Protein AF-A0A914G3C1-F1 (afdb_monomer_lite)

Foldseek 3Di:
DDDDDDDDDPDPVCCVVVDPVNLLPDQAEEDPDDDPVSLVSVLVVCQVSQHKYWDKDDDPPDIDIDIDHGPPDDTPVVDDDDDDDDDQPLCLPAFPQDVVSVVVNVVVVCCVQQPPLLVLLVVCLVPVPVSVVVCVPPDLLSLLVSLVSNCCCLPVQPDPALLSLLLVLLVVLCVPQAQVLVLSCVVQPQQDADPVRHGPCDDRGHRHDRDDQDLPPVVSLVSSQVRSCSSCVSLVHDHDNDSVVSSVSSVVDDDDDHDHDPPDDRDPDSVSVVVVSPDHDCRNVSSVVSVVVVVPDPSVVSNDRD

Radius of gyration: 26.01 Å; chains: 1; bounding box: 59×60×71 Å

Sequence (306 aa):
MNILALSERVAEDTEAIFNDDYFNDVDCVTNALDNIDARRYMDRRCVYYHLPLLESGTMGTKGNTQVVYPHVTESYSSSNDPPEKDIPICTLKNFPYEIQHTIQWAREMFQGLFTNPAETTNQFVADERQFLERIESMNPTQRYQVLNTVKRALVDERPKKPEDCITWALDLFQQYYHNQISQLLHNFPAEQLTSQGVKFWSGTKRCPHALDFDVNNPTHFEFVYAASILRAQQYRLEPIMDRSRIAEIAKSFAPEPFQPRSGVRIAVTEEEASAQDNMEDDTETQVEQLKLSLARLNIRTTLDPI

pLDDT: mean 91.1, std 9.88, range [46.88, 98.62]

Secondary structure (DSSP, 8-state):
----------SGGGTTTS-HHHHHT-S-EE---SSHHHHHHHHHHHHHTT--EEEEEEETTEEEEEEE-TTTS--GGGS-PPPP-PPPHHHHHT---SHHHHHHHHHHHHIIIIIHHHHHHHHHHH-HHHHHHHHTTS-HHHHHHHHHHHHIIIIIT--SSHHHHHHHHHHHHIIIIIIHHHHHHHHS-TTPBPTTSSBSS-TT-PPP-PPPP-TTSHHHHHHHHHHHHHHHHHTTPPP---HHHHHHHHHH--PPPP-PPTT----SSHHHHHHHTT--TTHHHHHHHHHHHHHTS-TTTTSS--

Structure (mmCIF, N/CA/C/O backbone):
data_AF-A0A914G3C1-F1
#
_entry.id   AF-A0A914G3C1-F1
#
loop_
_atom_site.group_PDB
_atom_site.id
_atom_site.type_symbol
_atom_site.label_atom_id
_atom_site.label_alt_id
_atom_site.label_comp_id
_atom_site.label_asym_id
_atom_site.label_entity_id
_atom_site.label_seq_id
_atom_site.pdbx_PDB_ins_code
_atom_site.Cartn_x
_atom_site.Cartn_y
_atom_site.Cartn_z
_atom_site.occupancy
_atom_site.B_iso_or_equiv
_atom_site.auth_seq_id
_atom_site.auth_comp_id
_atom_site.auth_asym_id
_atom_site.auth_atom_id
_atom_site.pdbx_PDB_model_num
ATOM 1 N N . MET A 1 1 ? 7.895 -9.030 -44.192 1.00 74.94 1 MET A N 1
ATOM 2 C CA . MET A 1 1 ? 8.427 -8.519 -42.915 1.00 74.94 1 MET A CA 1
ATOM 3 C C . MET A 1 1 ? 8.781 -9.735 -42.086 1.00 74.94 1 MET A C 1
ATOM 5 O O . MET A 1 1 ? 7.932 -10.610 -41.971 1.00 74.94 1 MET A O 1
ATOM 9 N N . ASN A 1 2 ? 10.017 -9.823 -41.605 1.00 91.06 2 ASN A N 1
ATOM 10 C CA . ASN A 1 2 ? 10.470 -10.928 -40.765 1.00 91.06 2 ASN A CA 1
ATOM 11 C C . ASN A 1 2 ? 10.453 -10.412 -39.326 1.00 91.06 2 ASN A C 1
ATOM 13 O O . ASN A 1 2 ? 11.259 -9.551 -38.994 1.00 91.06 2 ASN A O 1
ATOM 17 N N . ILE A 1 3 ? 9.482 -10.853 -38.525 1.00 95.81 3 ILE A N 1
ATOM 18 C CA . ILE A 1 3 ? 9.301 -10.397 -37.142 1.00 95.81 3 ILE A CA 1
ATOM 19 C C . ILE A 1 3 ? 9.466 -11.598 -36.223 1.00 95.81 3 ILE A C 1
ATOM 21 O O . ILE A 1 3 ? 8.748 -12.586 -36.381 1.00 95.81 3 ILE A O 1
ATOM 25 N N . LEU A 1 4 ? 10.369 -11.485 -35.253 1.00 95.00 4 LEU A N 1
ATOM 26 C CA . LEU A 1 4 ? 10.424 -12.371 -34.098 1.00 95.00 4 LEU A CA 1
ATOM 27 C C . LEU A 1 4 ? 9.739 -11.665 -32.925 1.00 95.00 4 LEU A C 1
ATOM 29 O O . LEU A 1 4 ? 10.140 -10.567 -32.548 1.00 95.00 4 LEU A O 1
ATOM 33 N N . ALA A 1 5 ? 8.688 -12.276 -32.383 1.00 96.69 5 ALA A N 1
ATOM 34 C CA . ALA A 1 5 ? 7.986 -11.768 -31.211 1.00 96.69 5 ALA A CA 1
ATOM 35 C C . ALA A 1 5 ? 8.433 -12.545 -29.970 1.00 96.69 5 ALA A C 1
ATOM 37 O O . ALA A 1 5 ? 8.397 -13.775 -29.967 1.00 96.69 5 ALA A O 1
ATOM 38 N N . LEU A 1 6 ? 8.833 -11.809 -28.938 1.00 95.94 6 LEU A N 1
ATOM 39 C CA . LEU A 1 6 ? 9.330 -12.313 -27.661 1.00 95.94 6 LEU A CA 1
ATOM 40 C C . LEU A 1 6 ? 8.429 -11.802 -26.527 1.00 95.94 6 LEU A C 1
ATOM 42 O O . LEU A 1 6 ? 7.748 -10.786 -26.679 1.00 95.94 6 LEU A O 1
ATOM 46 N N . SER A 1 7 ? 8.392 -12.528 -25.412 1.00 96.38 7 SER A N 1
ATOM 47 C CA . SER A 1 7 ? 7.557 -12.221 -24.232 1.00 96.38 7 SER A CA 1
ATOM 48 C C . SER A 1 7 ? 8.369 -12.010 -22.953 1.00 96.38 7 SER A C 1
ATOM 50 O O . SER A 1 7 ? 7.825 -11.740 -21.883 1.00 96.38 7 SER A O 1
ATOM 52 N N . GLU A 1 8 ? 9.681 -12.137 -23.073 1.00 96.44 8 GLU A N 1
ATOM 53 C CA . GLU A 1 8 ? 10.658 -12.013 -22.017 1.00 96.44 8 GLU A CA 1
ATOM 54 C C . GLU A 1 8 ? 10.797 -10.542 -21.626 1.00 96.44 8 GLU A C 1
ATOM 56 O O . GLU A 1 8 ? 11.012 -9.665 -22.467 1.00 96.44 8 GLU A O 1
ATOM 61 N N . ARG A 1 9 ? 10.701 -10.262 -20.324 1.00 95.62 9 ARG A N 1
ATOM 62 C CA . ARG A 1 9 ? 11.035 -8.940 -19.796 1.00 95.62 9 ARG A CA 1
ATOM 63 C C . ARG A 1 9 ? 12.505 -8.668 -20.084 1.00 95.62 9 ARG A C 1
ATOM 65 O O . ARG A 1 9 ? 13.344 -9.490 -19.746 1.00 95.62 9 ARG A O 1
ATOM 72 N N . VAL A 1 10 ? 12.827 -7.507 -20.637 1.00 95.44 10 VAL A N 1
ATOM 73 C CA . VAL A 1 10 ? 14.220 -7.100 -20.850 1.00 95.44 10 VAL A CA 1
ATOM 74 C C . VAL A 1 10 ? 14.772 -6.507 -19.548 1.00 95.44 10 VAL A C 1
ATOM 76 O O . VAL A 1 10 ? 14.349 -5.423 -19.136 1.00 95.44 10 VAL A O 1
ATOM 79 N N . ALA A 1 11 ? 15.637 -7.256 -18.862 1.00 95.00 11 ALA A N 1
ATOM 80 C CA . ALA A 1 11 ? 16.217 -6.911 -17.563 1.00 95.00 11 ALA A CA 1
ATOM 81 C C . ALA A 1 11 ? 17.458 -7.781 -17.266 1.00 95.00 11 ALA A C 1
ATOM 83 O O . ALA A 1 11 ? 17.800 -8.677 -18.033 1.00 95.00 11 ALA A O 1
ATOM 84 N N . GLU A 1 12 ? 18.133 -7.519 -16.142 1.00 94.88 12 GLU A N 1
ATOM 85 C CA . GLU A 1 12 ? 19.355 -8.236 -15.731 1.00 94.88 12 GLU A CA 1
ATOM 86 C C . GLU A 1 12 ? 19.153 -9.760 -15.606 1.00 94.88 12 GLU A C 1
ATOM 88 O O . GLU A 1 12 ? 20.057 -10.539 -15.898 1.00 94.88 12 GLU A O 1
ATOM 93 N N . ASP A 1 13 ? 17.956 -10.207 -15.220 1.00 94.88 13 ASP A N 1
ATOM 94 C CA . ASP A 1 13 ? 17.608 -11.623 -15.054 1.00 94.88 13 ASP A CA 1
ATOM 95 C C . ASP A 1 13 ? 17.367 -12.370 -16.379 1.00 94.88 13 ASP A C 1
ATOM 97 O O . ASP A 1 13 ? 17.322 -13.602 -16.389 1.00 94.88 13 ASP A O 1
ATOM 101 N N . THR A 1 14 ? 17.266 -11.659 -17.507 1.00 96.25 14 THR A N 1
ATOM 102 C CA . THR A 1 14 ? 17.054 -12.241 -18.844 1.00 96.25 14 THR A CA 1
ATOM 103 C C . THR A 1 14 ? 18.237 -12.054 -19.793 1.00 96.25 14 THR A C 1
ATOM 105 O O . THR A 1 14 ? 18.136 -12.362 -20.982 1.00 96.25 14 THR A O 1
ATOM 108 N N . GLU A 1 15 ? 19.403 -11.648 -19.286 1.00 96.50 15 GLU A N 1
ATOM 109 C CA . GLU A 1 15 ? 20.618 -11.477 -20.100 1.00 96.50 15 GLU A CA 1
ATOM 110 C C . GLU A 1 15 ? 21.137 -12.779 -20.717 1.00 96.50 15 GLU A C 1
ATOM 112 O O . GLU A 1 15 ? 21.825 -12.746 -21.732 1.00 96.50 15 GLU A O 1
ATOM 117 N N . ALA A 1 16 ? 20.763 -13.940 -20.171 1.00 96.31 16 ALA A N 1
ATOM 118 C CA . ALA A 1 16 ? 21.045 -15.225 -20.811 1.00 96.31 16 ALA A CA 1
ATOM 119 C C . ALA A 1 16 ? 20.343 -15.372 -22.177 1.00 96.31 16 ALA A C 1
ATOM 121 O O . ALA A 1 16 ? 20.830 -16.099 -23.043 1.00 96.31 16 ALA A O 1
ATOM 122 N N . ILE A 1 17 ? 19.209 -14.685 -22.358 1.00 95.94 17 ILE A N 1
ATOM 123 C CA . ILE A 1 17 ? 18.413 -14.657 -23.590 1.00 95.94 17 ILE A CA 1
ATOM 124 C C . ILE A 1 17 ? 18.884 -13.496 -24.471 1.00 95.94 17 ILE A C 1
ATOM 126 O O . ILE A 1 17 ? 19.205 -13.699 -25.639 1.00 95.94 17 ILE A O 1
ATOM 130 N N . PHE A 1 18 ? 18.986 -12.294 -23.897 1.00 96.75 18 PHE A N 1
ATOM 131 C CA . PHE A 1 18 ? 19.471 -11.081 -24.569 1.00 96.75 18 PHE A CA 1
ATOM 132 C C . PHE A 1 18 ? 20.979 -10.892 -24.357 1.00 96.75 18 PHE A C 1
ATOM 134 O O . PHE A 1 18 ? 21.441 -9.900 -23.783 1.00 96.75 18 PHE A O 1
ATOM 141 N N . ASN A 1 19 ? 21.732 -11.899 -24.786 1.00 96.44 19 ASN A N 1
ATOM 142 C CA . ASN A 1 19 ? 23.172 -12.002 -24.581 1.00 96.44 19 ASN A CA 1
ATOM 143 C C . ASN A 1 19 ? 23.979 -11.218 -25.636 1.00 96.44 19 ASN A C 1
ATOM 145 O O . ASN A 1 19 ? 23.424 -10.479 -26.452 1.00 96.44 19 ASN A O 1
ATOM 149 N N . ASP A 1 20 ? 25.303 -11.386 -25.610 1.00 96.62 20 ASP A N 1
ATOM 150 C CA . ASP A 1 20 ? 26.223 -10.730 -26.544 1.00 96.62 20 ASP A CA 1
ATOM 151 C C . ASP A 1 20 ? 25.894 -11.046 -28.007 1.00 96.62 20 ASP A C 1
ATOM 153 O O . ASP A 1 20 ? 25.869 -10.140 -28.834 1.00 96.62 20 ASP A O 1
ATOM 157 N N . ASP A 1 21 ? 25.601 -12.309 -28.329 1.00 96.81 21 ASP A N 1
ATOM 158 C CA . ASP A 1 21 ? 25.290 -12.726 -29.700 1.00 96.81 21 ASP A CA 1
ATOM 159 C C . ASP A 1 21 ? 24.024 -12.036 -30.215 1.00 96.81 21 ASP A C 1
ATOM 161 O O . ASP A 1 21 ? 23.991 -11.588 -31.359 1.00 96.81 21 ASP A O 1
ATOM 165 N N . TYR A 1 22 ? 23.006 -11.895 -29.358 1.00 96.06 22 TYR A N 1
ATOM 166 C CA . TYR A 1 22 ? 21.779 -11.181 -29.704 1.00 96.06 22 TYR A CA 1
ATOM 167 C C . TYR A 1 22 ? 22.058 -9.712 -30.035 1.00 96.06 22 TYR A C 1
ATOM 169 O O . TYR A 1 22 ? 21.650 -9.234 -31.089 1.00 96.06 22 TYR A O 1
ATOM 177 N N . PHE A 1 23 ? 22.755 -8.985 -29.155 1.00 96.69 23 PHE A N 1
ATOM 178 C CA . PHE A 1 23 ? 23.002 -7.552 -29.357 1.00 96.69 23 PHE A CA 1
ATOM 179 C C . PHE A 1 23 ? 24.012 -7.262 -30.475 1.00 96.69 23 PHE A C 1
ATOM 181 O O . PHE A 1 23 ? 23.902 -6.221 -31.117 1.00 96.69 23 PHE A O 1
ATOM 188 N N . ASN A 1 24 ? 24.952 -8.170 -30.751 1.00 95.06 24 ASN A N 1
ATOM 189 C CA . ASN A 1 24 ? 25.900 -8.025 -31.859 1.00 95.06 24 ASN A CA 1
ATOM 190 C C . ASN A 1 24 ? 25.238 -8.132 -33.246 1.00 95.06 24 ASN A C 1
ATOM 192 O O . ASN A 1 24 ? 25.798 -7.622 -34.214 1.00 95.06 24 ASN A O 1
ATOM 196 N N . ASP A 1 25 ? 24.074 -8.781 -33.349 1.00 95.75 25 ASP A N 1
ATOM 197 C CA . ASP A 1 25 ? 23.312 -8.925 -34.602 1.00 95.75 25 ASP A CA 1
ATOM 198 C C . ASP A 1 25 ? 22.261 -7.807 -34.792 1.00 95.75 25 ASP A C 1
ATOM 200 O O . ASP A 1 25 ? 21.521 -7.788 -35.775 1.00 95.75 25 ASP A O 1
ATOM 204 N N . VAL A 1 26 ? 22.171 -6.861 -33.847 1.00 96.56 26 VAL A N 1
ATOM 205 C CA . VAL A 1 26 ? 21.214 -5.745 -33.873 1.00 96.56 26 VAL A CA 1
ATOM 206 C C . VAL A 1 26 ? 21.861 -4.494 -34.465 1.00 96.56 26 VAL A C 1
ATOM 208 O O . VAL A 1 26 ? 22.894 -4.037 -33.996 1.00 96.56 26 VAL A O 1
ATOM 211 N N . ASP A 1 27 ? 21.201 -3.867 -35.442 1.00 97.75 27 ASP A N 1
ATOM 212 C CA . ASP A 1 27 ? 21.671 -2.600 -36.027 1.00 97.75 27 ASP A CA 1
ATOM 213 C C . ASP A 1 27 ? 21.308 -1.367 -35.177 1.00 97.75 27 ASP A C 1
ATOM 215 O O . ASP A 1 27 ? 22.020 -0.361 -35.167 1.00 97.75 27 ASP A O 1
ATOM 219 N N . CYS A 1 28 ? 20.145 -1.395 -34.520 1.00 97.31 28 CYS A N 1
ATOM 220 C CA . CYS A 1 28 ? 19.595 -0.279 -33.752 1.00 97.31 28 CYS A CA 1
ATOM 221 C C . CYS A 1 28 ? 18.520 -0.765 -32.772 1.00 97.31 28 CYS A C 1
ATOM 223 O O . CYS A 1 28 ? 17.770 -1.700 -33.057 1.00 97.31 28 CYS A O 1
ATOM 225 N N . VAL A 1 29 ? 18.407 -0.079 -31.636 1.00 98.38 29 VAL A N 1
ATOM 226 C CA . VAL A 1 29 ? 17.373 -0.300 -30.625 1.00 98.38 29 VAL A CA 1
ATOM 227 C C . VAL A 1 29 ? 16.367 0.849 -30.650 1.00 98.38 29 VAL A C 1
ATOM 229 O O . VAL A 1 29 ? 16.726 2.017 -30.768 1.00 98.38 29 VAL A O 1
ATOM 232 N N . THR A 1 30 ? 15.080 0.533 -30.522 1.00 98.44 30 THR A N 1
ATOM 233 C CA . THR A 1 30 ? 14.015 1.532 -30.354 1.00 98.44 30 THR A CA 1
ATOM 234 C C . THR A 1 30 ? 13.224 1.214 -29.098 1.00 98.44 30 THR A C 1
ATOM 236 O O . THR A 1 30 ? 12.620 0.147 -29.000 1.00 98.44 30 THR A O 1
ATOM 239 N N . ASN A 1 31 ? 13.215 2.140 -28.144 1.00 98.12 31 ASN A N 1
ATOM 240 C CA . ASN A 1 31 ? 12.445 1.991 -26.920 1.00 98.12 31 ASN A CA 1
ATOM 241 C C . ASN A 1 31 ? 10.973 2.350 -27.150 1.00 98.12 31 ASN A C 1
ATOM 243 O O . ASN A 1 31 ? 10.628 3.357 -27.769 1.00 98.12 31 ASN A O 1
ATOM 247 N N . ALA A 1 32 ? 10.110 1.524 -26.565 1.00 97.25 32 ALA A N 1
ATOM 248 C CA . ALA A 1 32 ? 8.673 1.738 -26.432 1.00 97.25 32 ALA A CA 1
ATOM 249 C C . ALA A 1 32 ? 8.253 1.382 -24.994 1.00 97.25 32 ALA A C 1
ATOM 251 O O . ALA A 1 32 ? 7.404 0.524 -24.763 1.00 97.25 32 ALA A O 1
ATOM 252 N N . LEU A 1 33 ? 8.951 1.981 -24.026 1.00 96.38 33 LEU A N 1
ATOM 253 C CA . LEU A 1 33 ? 8.900 1.628 -22.606 1.00 96.38 33 LEU A CA 1
ATOM 254 C C . LEU A 1 33 ? 8.031 2.612 -21.812 1.00 96.38 33 LEU A C 1
ATOM 256 O O . LEU A 1 33 ? 7.826 3.754 -22.222 1.00 96.38 33 LEU A O 1
ATOM 260 N N . ASP A 1 34 ? 7.549 2.198 -20.644 1.00 94.25 34 ASP A N 1
ATOM 261 C CA . ASP A 1 34 ? 6.664 2.995 -19.784 1.00 94.25 34 ASP A CA 1
ATOM 262 C C . ASP A 1 34 ? 7.303 3.424 -18.451 1.00 94.25 34 ASP A C 1
ATOM 264 O O . ASP A 1 34 ? 6.782 4.318 -17.792 1.00 94.25 34 ASP A O 1
ATOM 268 N N . ASN A 1 35 ? 8.472 2.887 -18.090 1.00 91.31 35 ASN A N 1
ATOM 269 C CA . ASN A 1 35 ? 9.160 3.171 -16.828 1.00 91.31 35 ASN A CA 1
ATOM 270 C C . ASN A 1 35 ? 10.630 3.581 -17.037 1.00 91.31 35 ASN A C 1
ATOM 272 O O . ASN A 1 35 ? 11.266 3.211 -18.024 1.00 91.31 35 ASN A O 1
ATOM 276 N N . ILE A 1 36 ? 11.161 4.395 -16.120 1.00 91.25 36 ILE A N 1
ATOM 277 C CA . ILE A 1 36 ? 12.517 4.966 -16.213 1.00 91.25 36 ILE A CA 1
ATOM 278 C C . ILE A 1 36 ? 13.595 3.888 -16.025 1.00 91.25 36 ILE A C 1
ATOM 280 O O . ILE A 1 36 ? 14.632 3.941 -16.685 1.00 91.25 36 ILE A O 1
ATOM 284 N N . ASP A 1 37 ? 13.356 2.886 -15.178 1.00 92.12 37 ASP A N 1
ATOM 285 C CA . ASP A 1 37 ? 14.353 1.852 -14.879 1.00 92.12 37 ASP A CA 1
ATOM 286 C C . ASP A 1 37 ? 14.673 0.987 -16.100 1.00 92.12 37 ASP A C 1
ATOM 288 O O . ASP A 1 37 ? 15.846 0.770 -16.413 1.00 92.12 37 ASP A O 1
ATOM 292 N N . ALA A 1 38 ? 13.651 0.565 -16.849 1.00 95.88 38 ALA A N 1
ATOM 293 C CA . ALA A 1 38 ? 13.832 -0.166 -18.099 1.00 95.88 38 ALA A CA 1
ATOM 294 C C . ALA A 1 38 ? 14.525 0.696 -19.168 1.00 95.88 38 ALA A C 1
ATOM 296 O O . ALA A 1 38 ? 15.413 0.202 -19.863 1.00 95.88 38 ALA A O 1
ATOM 297 N N . ARG A 1 39 ? 14.186 1.993 -19.267 1.00 96.38 39 ARG A N 1
ATOM 298 C CA . ARG A 1 39 ? 14.875 2.931 -20.176 1.00 96.38 39 ARG A CA 1
ATOM 299 C C . ARG A 1 39 ? 16.363 3.023 -19.855 1.00 96.38 39 ARG A C 1
ATOM 301 O O . ARG A 1 39 ? 17.192 2.877 -20.746 1.00 96.38 39 ARG A O 1
ATOM 308 N N . ARG A 1 40 ? 16.705 3.197 -18.573 1.00 95.12 40 ARG A N 1
ATOM 309 C CA . ARG A 1 40 ? 18.096 3.242 -18.093 1.00 95.12 40 ARG A CA 1
ATOM 310 C C . ARG A 1 40 ? 18.825 1.920 -18.305 1.00 95.12 40 ARG A C 1
ATOM 312 O O . ARG A 1 40 ? 20.010 1.936 -18.622 1.00 95.12 40 ARG A O 1
ATOM 319 N N . TYR A 1 41 ? 18.151 0.787 -18.116 1.00 97.12 41 TYR A N 1
ATOM 320 C CA . TYR A 1 41 ? 18.723 -0.524 -18.413 1.00 97.12 41 TYR A CA 1
ATOM 321 C C . TYR A 1 41 ? 19.088 -0.631 -19.900 1.00 97.12 41 TYR A C 1
ATOM 323 O O . TYR A 1 41 ? 20.243 -0.907 -20.224 1.00 97.12 41 TYR A O 1
ATOM 331 N N . MET A 1 42 ? 18.152 -0.307 -20.799 1.00 97.75 42 MET A N 1
ATOM 332 C CA . MET A 1 42 ? 18.401 -0.335 -22.244 1.00 97.75 42 MET A CA 1
ATOM 333 C C . MET A 1 42 ? 19.473 0.658 -22.686 1.00 97.75 42 MET A C 1
ATOM 335 O O . MET A 1 42 ? 20.313 0.299 -23.506 1.00 97.75 42 MET A O 1
ATOM 339 N N . ASP A 1 43 ? 19.502 1.863 -22.116 1.00 97.56 43 ASP A N 1
ATOM 340 C CA . ASP A 1 43 ? 20.561 2.847 -22.363 1.00 97.56 43 ASP A CA 1
ATOM 341 C C . ASP A 1 43 ? 21.944 2.272 -22.030 1.00 97.56 43 ASP A C 1
ATOM 343 O O . ASP A 1 43 ? 22.842 2.305 -22.870 1.00 97.56 43 ASP A O 1
ATOM 347 N N . ARG A 1 44 ? 22.106 1.646 -20.852 1.00 97.25 44 ARG A N 1
ATOM 348 C CA . ARG A 1 44 ? 23.376 1.005 -20.463 1.00 97.25 44 ARG A CA 1
ATOM 349 C C . ARG A 1 44 ? 23.788 -0.099 -21.435 1.00 97.25 44 ARG A C 1
ATOM 351 O O . ARG A 1 44 ? 24.955 -0.146 -21.819 1.00 97.25 44 ARG A O 1
ATOM 358 N N . ARG A 1 45 ? 22.850 -0.961 -21.851 1.00 97.75 45 ARG A N 1
ATOM 359 C CA . ARG A 1 45 ? 23.124 -2.026 -22.833 1.00 97.75 45 ARG A CA 1
ATOM 360 C C . ARG A 1 45 ? 23.538 -1.431 -24.184 1.00 97.75 45 ARG A C 1
ATOM 362 O O . ARG A 1 45 ? 24.555 -1.840 -24.734 1.00 97.75 45 ARG A O 1
ATOM 369 N N . CYS A 1 46 ? 22.828 -0.419 -24.685 1.00 97.88 46 CYS A N 1
ATOM 370 C CA . CYS A 1 46 ? 23.146 0.223 -25.967 1.00 97.88 46 CYS A CA 1
ATOM 371 C C . CYS A 1 46 ? 24.502 0.938 -25.941 1.00 97.88 46 CYS A C 1
ATOM 373 O O . CYS A 1 46 ? 25.261 0.845 -26.902 1.00 97.88 46 CYS A O 1
ATOM 375 N N . VAL A 1 47 ? 24.847 1.601 -24.833 1.00 97.25 47 VAL A N 1
ATOM 376 C CA . VAL A 1 47 ? 26.175 2.204 -24.650 1.00 97.25 47 VAL A CA 1
ATOM 377 C C . VAL A 1 47 ? 27.268 1.131 -24.657 1.00 97.25 47 VAL A C 1
ATOM 379 O O . VAL A 1 47 ? 28.289 1.325 -25.317 1.00 97.25 47 VAL A O 1
ATOM 382 N N . TYR A 1 48 ? 27.049 0.008 -23.962 1.00 97.12 48 TYR A N 1
ATOM 383 C CA . TYR A 1 48 ? 28.003 -1.102 -23.878 1.00 97.12 48 TYR A CA 1
ATOM 384 C C . TYR A 1 48 ? 28.271 -1.762 -25.239 1.00 97.12 48 TYR A C 1
ATOM 386 O O . TYR A 1 48 ? 29.429 -1.934 -25.604 1.00 97.12 48 TYR A O 1
ATOM 394 N N . TYR A 1 49 ? 27.223 -2.068 -26.012 1.00 97.69 49 TYR A N 1
ATOM 395 C CA . TYR A 1 49 ? 27.346 -2.681 -27.346 1.00 97.69 49 TYR A CA 1
ATOM 396 C C . TYR A 1 49 ? 27.547 -1.668 -28.481 1.00 97.69 49 TYR A C 1
ATOM 398 O O . TYR A 1 49 ? 27.583 -2.049 -29.646 1.00 97.69 49 TYR A O 1
ATOM 406 N N . HIS A 1 50 ? 27.678 -0.376 -28.164 1.00 97.38 50 HIS A N 1
ATOM 407 C CA . HIS A 1 50 ? 27.824 0.699 -29.148 1.00 97.38 50 HIS A CA 1
ATOM 408 C C . HIS A 1 50 ? 26.698 0.727 -30.198 1.00 97.38 50 HIS A C 1
ATOM 410 O O . HIS A 1 50 ? 26.946 0.928 -31.387 1.00 97.38 50 HIS A O 1
ATOM 416 N N . LEU A 1 51 ? 25.451 0.567 -29.749 1.00 98.31 51 LEU A N 1
ATOM 417 C CA . LEU A 1 51 ? 24.262 0.563 -30.599 1.00 98.31 51 LEU A CA 1
ATOM 418 C C . LEU A 1 51 ? 23.542 1.920 -30.586 1.00 98.31 51 LEU A C 1
ATOM 420 O O . LEU A 1 51 ? 23.371 2.512 -29.515 1.00 98.31 51 LEU A O 1
ATOM 424 N N . PRO A 1 52 ? 23.062 2.416 -31.743 1.00 98.50 52 PRO A N 1
ATOM 425 C CA . PRO A 1 52 ? 22.119 3.526 -31.792 1.00 98.50 52 PRO A CA 1
ATOM 426 C C . PRO A 1 52 ? 20.817 3.187 -31.061 1.00 98.50 52 PRO A C 1
ATOM 428 O O . PRO A 1 52 ? 20.225 2.132 -31.297 1.00 98.50 52 PRO A O 1
ATOM 431 N N . LEU A 1 53 ? 20.343 4.113 -30.228 1.00 98.50 53 LEU A N 1
ATOM 432 C CA . LEU A 1 53 ? 19.098 4.001 -29.476 1.00 98.50 53 LEU A CA 1
ATOM 433 C C . LEU A 1 53 ? 18.153 5.165 -29.809 1.00 98.50 53 LEU A C 1
ATOM 435 O O . LEU A 1 53 ? 18.507 6.340 -29.693 1.00 98.50 53 LEU A O 1
ATOM 439 N N . LEU A 1 54 ? 16.927 4.824 -30.202 1.00 98.50 54 LEU A N 1
ATOM 440 C CA . LEU A 1 54 ? 15.814 5.754 -30.371 1.00 98.50 54 LEU A CA 1
ATOM 441 C C . LEU A 1 54 ? 14.910 5.688 -29.136 1.00 98.50 54 LEU A C 1
ATOM 443 O O . LEU A 1 54 ? 14.236 4.685 -28.907 1.00 98.50 54 LEU A O 1
ATOM 447 N N . GLU A 1 55 ? 14.893 6.759 -28.346 1.00 97.75 55 GLU A N 1
ATOM 448 C CA . GLU A 1 55 ? 14.089 6.884 -27.130 1.00 97.75 55 GLU A CA 1
ATOM 449 C C . GLU A 1 55 ? 12.873 7.784 -27.369 1.00 97.75 55 GLU A C 1
ATOM 451 O O . GLU A 1 55 ? 12.950 8.811 -28.055 1.00 97.75 55 GLU A O 1
ATOM 456 N N . SER A 1 56 ? 11.737 7.415 -26.774 1.00 97.25 56 SER A N 1
ATOM 457 C CA . SER A 1 56 ? 10.524 8.225 -26.821 1.00 97.25 56 SER A CA 1
ATOM 458 C C . SER A 1 56 ? 9.653 8.044 -25.578 1.00 97.25 56 SER A C 1
ATOM 460 O O . SER A 1 56 ? 9.586 6.976 -24.965 1.00 97.25 56 SER A O 1
ATOM 462 N N . GLY A 1 57 ? 8.951 9.113 -25.208 1.00 95.81 57 GLY A N 1
ATOM 463 C CA . GLY A 1 57 ? 8.055 9.135 -24.058 1.00 95.81 57 GLY A CA 1
ATOM 464 C C . GLY A 1 57 ? 6.823 9.992 -24.311 1.00 95.81 57 GLY A C 1
ATOM 465 O O . GLY A 1 57 ? 6.837 10.920 -25.123 1.00 95.81 57 GLY A O 1
ATOM 466 N N . THR A 1 58 ? 5.736 9.677 -23.607 1.00 95.06 58 THR A N 1
ATOM 467 C CA . THR A 1 58 ? 4.480 10.435 -23.659 1.00 95.06 58 THR A CA 1
ATOM 468 C C . THR A 1 58 ? 3.875 10.587 -22.270 1.00 95.06 58 THR A C 1
ATOM 470 O O . THR A 1 58 ? 3.884 9.640 -21.490 1.00 95.06 58 THR A O 1
ATOM 473 N N . MET A 1 59 ? 3.277 11.745 -21.986 1.00 90.44 59 MET A N 1
ATOM 474 C CA . MET A 1 59 ? 2.452 11.974 -20.796 1.00 90.44 59 MET A CA 1
ATOM 475 C C . MET A 1 59 ? 1.263 12.869 -21.163 1.00 90.44 59 MET A C 1
ATOM 477 O O . MET A 1 59 ? 1.388 14.092 -21.285 1.00 90.44 59 MET A O 1
ATOM 481 N N . GLY A 1 60 ? 0.092 12.259 -21.359 1.00 93.44 60 GLY A N 1
ATOM 482 C CA . GLY A 1 60 ? -1.092 12.959 -21.863 1.00 93.44 60 GLY A CA 1
ATOM 483 C C . GLY A 1 60 ? -0.850 13.512 -23.271 1.00 93.44 60 GLY A C 1
ATOM 484 O O . GLY A 1 60 ? -0.559 12.758 -24.191 1.00 93.44 60 GLY A O 1
ATOM 485 N N . THR A 1 61 ? -0.953 14.831 -23.445 1.00 94.38 61 THR A N 1
ATOM 486 C CA . THR A 1 61 ? -0.667 15.513 -24.724 1.00 94.38 61 THR A CA 1
ATOM 487 C C . THR A 1 61 ? 0.807 15.876 -24.914 1.00 94.38 61 THR A C 1
ATOM 489 O O . THR A 1 61 ? 1.175 16.411 -25.959 1.00 94.38 61 THR A O 1
ATOM 492 N N . LYS A 1 62 ? 1.656 15.631 -23.909 1.00 95.81 62 LYS A N 1
ATOM 493 C CA . LYS A 1 62 ? 3.098 15.883 -23.985 1.00 95.81 62 LYS A CA 1
ATOM 494 C C . LYS A 1 62 ? 3.798 14.669 -24.582 1.00 95.81 62 LYS A C 1
ATOM 496 O O . LYS A 1 62 ? 3.444 13.537 -24.259 1.00 95.81 62 LYS A O 1
ATOM 501 N N . GLY A 1 63 ? 4.825 14.918 -25.383 1.00 96.31 63 GLY A N 1
ATOM 502 C CA . GLY A 1 63 ? 5.710 13.885 -25.901 1.00 96.31 63 GLY A CA 1
ATOM 503 C C . GLY A 1 63 ? 7.134 14.401 -26.034 1.00 96.31 63 GLY A C 1
ATOM 504 O O . GLY A 1 63 ? 7.351 15.605 -26.188 1.00 96.31 63 GLY A O 1
ATOM 505 N N . ASN A 1 64 ? 8.092 13.487 -25.962 1.00 95.62 64 ASN A N 1
ATOM 506 C CA . ASN A 1 64 ? 9.504 13.753 -26.190 1.00 95.62 64 ASN A CA 1
ATOM 507 C C . ASN A 1 64 ? 10.124 12.622 -27.016 1.00 95.62 64 ASN A C 1
ATOM 509 O O . ASN A 1 64 ? 9.663 11.481 -26.989 1.00 95.62 64 ASN A O 1
ATOM 513 N N . THR A 1 65 ? 11.191 12.956 -27.732 1.00 97.31 65 THR A N 1
ATOM 514 C CA . THR A 1 65 ? 12.022 12.009 -28.477 1.00 97.31 65 THR A CA 1
ATOM 515 C C . THR A 1 65 ? 13.480 12.359 -28.239 1.00 97.31 65 THR A C 1
ATOM 517 O O . THR A 1 65 ? 13.825 13.543 -28.249 1.00 97.31 65 THR A O 1
ATOM 520 N N . GLN A 1 66 ? 14.330 11.356 -28.076 1.00 97.12 66 GLN A N 1
ATOM 521 C CA . GLN A 1 66 ? 15.771 11.525 -27.936 1.00 97.12 66 GLN A CA 1
ATOM 522 C C . GLN A 1 66 ? 16.482 10.483 -28.795 1.00 97.12 66 GLN A C 1
ATOM 524 O O . GLN A 1 66 ? 16.068 9.329 -28.869 1.00 97.12 66 GLN A O 1
ATOM 529 N N . VAL A 1 67 ? 17.550 10.906 -29.465 1.00 97.75 67 VAL A N 1
ATOM 530 C CA . VAL A 1 67 ? 18.410 10.017 -30.247 1.00 97.75 67 VAL A CA 1
ATOM 531 C C . VAL A 1 67 ? 19.730 9.889 -29.509 1.00 97.75 67 VAL A C 1
ATOM 533 O O . VAL A 1 67 ? 20.381 10.899 -29.246 1.00 97.75 67 VAL A O 1
ATOM 536 N N . VAL A 1 68 ? 20.111 8.654 -29.197 1.00 97.75 68 VAL A N 1
ATOM 537 C CA . VAL A 1 68 ? 21.413 8.304 -28.634 1.00 97.75 68 VAL A CA 1
ATOM 538 C C . VAL A 1 68 ? 22.219 7.621 -29.732 1.00 97.75 68 VAL A C 1
ATOM 540 O O . VAL A 1 68 ? 21.895 6.510 -30.150 1.00 97.75 68 VAL A O 1
ATOM 543 N N . TYR A 1 69 ? 23.248 8.297 -30.237 1.00 97.50 69 TYR A N 1
ATOM 544 C CA . TYR A 1 69 ? 24.119 7.781 -31.286 1.00 97.50 69 TYR A CA 1
ATOM 545 C C . TYR A 1 69 ? 25.547 7.577 -30.751 1.00 97.50 69 TYR A C 1
ATOM 547 O O . TYR A 1 69 ? 26.147 8.538 -30.247 1.00 97.50 69 TYR A O 1
ATOM 555 N N . PRO A 1 70 ? 26.118 6.363 -30.881 1.00 97.25 70 PRO A N 1
ATOM 556 C CA . PRO A 1 70 ? 27.435 6.024 -30.353 1.00 97.25 70 PRO A CA 1
ATOM 557 C C 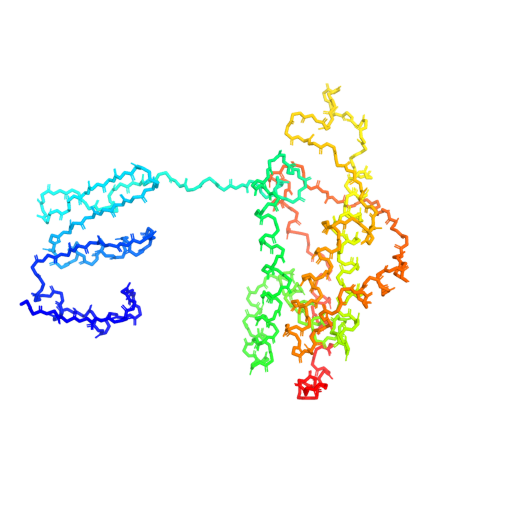. PRO A 1 70 ? 28.511 7.033 -30.753 1.00 97.25 70 PRO A C 1
ATOM 559 O O . PRO A 1 70 ? 28.646 7.386 -31.923 1.00 97.25 70 PRO A O 1
ATOM 562 N N . HIS A 1 71 ? 29.291 7.486 -29.770 1.00 95.88 71 HIS A N 1
ATOM 563 C CA . HIS A 1 71 ? 30.402 8.434 -29.941 1.00 95.88 71 HIS A CA 1
ATOM 564 C C . HIS A 1 71 ? 30.030 9.819 -30.507 1.00 95.88 71 HIS A C 1
ATOM 566 O O . HIS A 1 71 ? 30.930 10.583 -30.858 1.00 95.88 71 HIS A O 1
ATOM 572 N N . VAL A 1 72 ? 28.739 10.165 -30.590 1.00 97.38 72 VAL A N 1
ATOM 573 C CA . VAL A 1 72 ? 28.277 11.447 -31.153 1.00 97.38 72 VAL A CA 1
ATOM 574 C C . VAL A 1 72 ? 27.423 12.230 -30.165 1.00 97.38 72 VAL A C 1
ATOM 576 O O . VAL A 1 72 ? 27.673 13.416 -29.959 1.00 97.38 72 VAL A O 1
ATOM 579 N N . THR A 1 73 ? 26.421 11.596 -29.558 1.00 97.38 73 THR A N 1
ATOM 580 C CA . THR A 1 73 ? 25.512 12.251 -28.607 1.00 97.38 73 THR A CA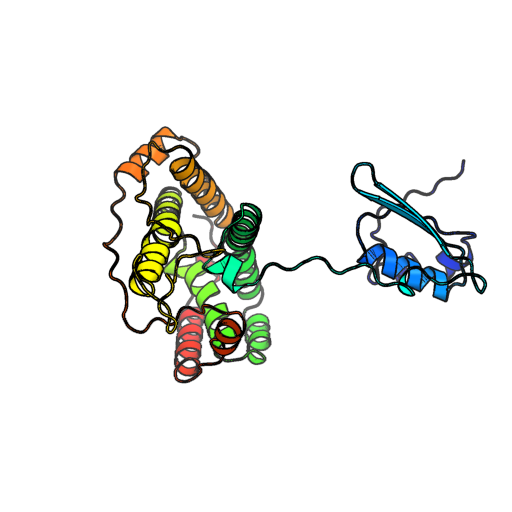 1
ATOM 581 C C . THR A 1 73 ? 25.742 11.733 -27.192 1.00 97.38 73 THR A C 1
ATOM 583 O O . THR A 1 73 ? 26.389 10.708 -26.983 1.00 97.38 73 THR A O 1
ATOM 586 N N . GLU A 1 74 ? 25.177 12.428 -26.209 1.00 96.62 74 GLU A N 1
ATOM 587 C CA . GLU A 1 74 ? 25.059 11.881 -24.860 1.00 96.62 74 GLU A CA 1
ATOM 588 C C . GLU A 1 74 ? 24.089 10.688 -24.817 1.00 96.62 74 GLU A C 1
ATOM 590 O O . GLU A 1 74 ? 23.273 10.499 -25.729 1.00 96.62 74 GLU A O 1
ATOM 595 N N . SER A 1 75 ? 24.198 9.885 -23.757 1.00 96.56 75 SER A N 1
ATOM 596 C CA . SER A 1 75 ? 23.270 8.787 -23.474 1.00 96.56 75 SER A CA 1
ATOM 597 C C . SER A 1 75 ? 22.018 9.300 -22.755 1.00 96.56 75 SER A C 1
ATOM 599 O O . SER A 1 75 ? 22.027 10.398 -22.196 1.00 96.56 75 SER A O 1
ATOM 601 N N . TYR A 1 76 ? 20.953 8.498 -22.700 1.00 94.06 76 TYR A N 1
ATOM 602 C CA . TYR A 1 76 ? 19.736 8.858 -21.959 1.00 94.06 76 TYR A CA 1
ATOM 603 C C . TYR A 1 76 ? 20.052 9.148 -20.480 1.00 94.06 76 TYR A C 1
ATOM 605 O O . TYR A 1 76 ? 19.643 10.172 -19.933 1.00 94.06 76 TYR A O 1
ATOM 613 N N . SER A 1 77 ? 20.885 8.306 -19.857 1.00 94.00 77 SER A N 1
ATOM 614 C CA . SER A 1 77 ? 21.270 8.424 -18.441 1.00 94.00 77 SER A CA 1
ATOM 615 C C . SER A 1 77 ? 22.276 9.546 -18.143 1.00 94.00 77 SER A C 1
ATOM 617 O O . SER A 1 77 ? 22.652 9.729 -16.987 1.00 94.00 77 SER A O 1
ATOM 619 N N . SER A 1 78 ? 22.740 10.283 -19.158 1.00 92.06 78 SER A N 1
ATOM 620 C CA . SER A 1 78 ? 23.639 11.435 -18.975 1.00 92.06 78 SER A CA 1
ATOM 621 C C . SER A 1 78 ? 22.903 12.666 -18.432 1.00 92.06 78 SER A C 1
ATOM 623 O O . SER A 1 78 ? 23.518 13.550 -17.834 1.00 92.06 78 SER A O 1
ATOM 625 N N . SER A 1 79 ? 21.578 12.696 -18.589 1.00 85.81 79 SER A N 1
ATOM 626 C CA . SER A 1 79 ? 20.693 13.722 -18.046 1.00 85.81 79 SER A CA 1
ATOM 627 C C . SER A 1 79 ? 19.831 13.143 -16.921 1.00 85.81 79 SER A C 1
ATOM 629 O O . SER A 1 79 ? 19.486 11.961 -16.928 1.00 85.81 79 SER A O 1
ATOM 631 N N . ASN A 1 80 ? 19.502 13.969 -15.927 1.00 81.44 80 ASN A N 1
ATOM 632 C CA . ASN A 1 80 ? 18.612 13.573 -14.840 1.00 81.44 80 ASN A CA 1
ATOM 633 C C . ASN A 1 80 ? 17.264 14.261 -15.004 1.00 81.44 80 ASN A C 1
ATOM 635 O O . ASN A 1 80 ? 17.179 15.490 -14.929 1.00 81.44 80 ASN A O 1
ATOM 639 N N . ASP A 1 81 ? 16.218 13.458 -15.167 1.00 80.69 81 ASP A N 1
ATOM 640 C CA . ASP A 1 81 ? 14.853 13.938 -15.017 1.00 80.69 81 ASP A CA 1
ATOM 641 C C . ASP A 1 81 ? 14.610 14.388 -13.564 1.00 80.69 81 ASP A C 1
ATOM 643 O O . ASP A 1 81 ? 15.180 13.806 -12.630 1.00 80.69 81 ASP A O 1
ATOM 647 N N . PRO A 1 82 ? 13.780 15.424 -13.340 1.00 81.50 82 PRO A N 1
ATOM 648 C CA . PRO A 1 82 ? 13.377 15.806 -11.995 1.00 81.50 82 PRO A CA 1
ATOM 649 C C . PRO A 1 82 ? 12.779 14.594 -11.269 1.00 81.50 82 PRO A C 1
ATOM 651 O O . PRO A 1 82 ? 11.908 13.934 -11.842 1.00 81.50 82 PRO A O 1
ATOM 654 N N . PRO A 1 83 ? 13.208 14.299 -10.029 1.00 79.06 83 PRO A N 1
ATOM 655 C CA . PRO A 1 83 ? 12.620 13.206 -9.273 1.00 79.06 83 PRO A CA 1
ATOM 656 C C . PRO A 1 83 ? 11.133 13.476 -9.035 1.00 79.06 83 PRO A C 1
ATOM 658 O O . PRO A 1 83 ? 10.689 14.632 -8.975 1.00 79.06 83 PRO A O 1
ATOM 661 N N . GLU A 1 84 ? 10.363 12.402 -8.880 1.00 77.00 84 GLU A N 1
ATOM 662 C CA . GLU A 1 84 ? 8.993 12.525 -8.401 1.00 77.00 84 GLU A CA 1
ATOM 663 C C . GLU A 1 84 ? 8.986 13.218 -7.034 1.00 77.00 84 GLU A C 1
ATOM 665 O O . GLU A 1 84 ? 9.906 13.081 -6.226 1.00 77.00 84 GLU A O 1
ATOM 670 N N . LYS A 1 85 ? 7.963 14.042 -6.796 1.00 76.44 85 LYS A N 1
ATOM 671 C CA . LYS A 1 85 ? 7.825 14.734 -5.517 1.00 76.44 85 LYS A CA 1
ATOM 672 C C . LYS A 1 85 ? 7.225 13.771 -4.503 1.00 76.44 85 LYS A C 1
ATOM 674 O O . LYS A 1 85 ? 6.024 13.510 -4.559 1.00 76.44 85 LYS A O 1
ATOM 679 N N . ASP A 1 86 ? 8.042 13.321 -3.561 1.00 80.12 86 ASP A N 1
ATOM 680 C CA . ASP A 1 86 ? 7.563 12.557 -2.416 1.00 80.12 86 ASP A CA 1
ATOM 681 C C . ASP A 1 86 ? 6.732 13.441 -1.479 1.00 80.12 86 ASP A C 1
ATOM 683 O O . ASP A 1 86 ? 7.044 14.613 -1.236 1.00 80.12 86 ASP A O 1
ATOM 687 N N . ILE A 1 87 ? 5.642 12.879 -0.955 1.00 83.06 87 ILE A N 1
ATOM 688 C CA . ILE A 1 87 ? 4.816 13.552 0.046 1.00 83.06 87 ILE A CA 1
ATOM 689 C C . ILE A 1 87 ? 5.457 13.316 1.422 1.00 83.06 87 ILE A C 1
ATOM 691 O O . ILE A 1 87 ? 5.684 12.161 1.786 1.00 83.06 87 ILE A O 1
ATOM 695 N N . PRO A 1 88 ? 5.676 14.370 2.229 1.00 83.94 88 PRO A N 1
ATOM 696 C CA . PRO A 1 88 ? 6.167 14.241 3.596 1.00 83.94 88 PRO A CA 1
ATOM 697 C C . PRO A 1 88 ? 5.404 13.205 4.428 1.00 83.94 88 PRO A C 1
ATOM 699 O O . PRO A 1 88 ? 4.172 13.260 4.524 1.00 83.94 88 PRO A O 1
ATOM 702 N N . ILE A 1 89 ? 6.125 12.327 5.133 1.00 81.62 89 ILE A N 1
ATOM 703 C CA . ILE A 1 89 ? 5.525 11.279 5.984 1.00 81.62 89 ILE A CA 1
ATOM 704 C C . ILE A 1 89 ? 4.591 11.892 7.039 1.00 81.62 89 ILE A C 1
ATOM 706 O O . ILE A 1 89 ? 3.519 11.354 7.313 1.00 81.62 89 ILE A O 1
ATOM 710 N N . CYS A 1 90 ? 4.952 13.044 7.615 1.00 80.81 90 CYS A N 1
ATOM 711 C CA . CYS A 1 90 ? 4.110 13.739 8.594 1.00 80.81 90 CYS A CA 1
ATOM 712 C C . CYS A 1 90 ? 2.790 14.251 7.981 1.00 80.81 90 CYS A C 1
ATOM 714 O O . CYS A 1 90 ? 1.753 14.244 8.650 1.00 80.81 90 CYS A O 1
ATOM 716 N N . THR A 1 91 ? 2.806 14.636 6.699 1.00 85.75 91 THR A N 1
ATOM 717 C CA . THR A 1 91 ? 1.613 15.059 5.949 1.00 85.75 91 THR A CA 1
ATOM 718 C C . THR A 1 91 ? 0.711 13.863 5.664 1.00 85.75 91 THR A C 1
ATOM 720 O O . THR A 1 91 ? -0.496 13.967 5.864 1.00 85.75 91 THR A O 1
ATOM 723 N N . LEU A 1 92 ? 1.283 12.718 5.273 1.00 85.75 92 LEU A N 1
ATOM 724 C CA . LEU A 1 92 ? 0.524 11.482 5.051 1.00 85.75 92 LEU A CA 1
ATOM 725 C C . LEU A 1 92 ? -0.083 10.927 6.344 1.00 85.75 92 LEU A C 1
ATOM 727 O O . LEU A 1 92 ? -1.243 10.527 6.348 1.00 85.75 92 LEU A O 1
ATOM 731 N N . LYS A 1 93 ? 0.682 10.915 7.444 1.00 84.88 93 LYS A N 1
ATOM 732 C CA . LYS A 1 93 ? 0.252 10.294 8.707 1.00 84.88 93 LYS A CA 1
ATOM 733 C C . LYS A 1 93 ? -0.730 11.147 9.510 1.00 84.88 93 LYS A C 1
ATOM 735 O O . LYS A 1 93 ? -1.669 10.593 10.068 1.00 84.88 93 LYS A O 1
ATOM 740 N N . ASN A 1 94 ? -0.508 12.462 9.605 1.00 88.50 94 ASN A N 1
ATOM 741 C CA . ASN A 1 94 ? -1.202 13.295 10.598 1.00 88.50 94 ASN A CA 1
ATOM 742 C C . ASN A 1 94 ? -1.904 14.528 10.012 1.00 88.50 94 ASN A C 1
ATOM 744 O O . ASN A 1 94 ? -2.929 14.950 10.547 1.00 88.50 94 ASN A O 1
ATOM 748 N N . PHE A 1 95 ? -1.364 15.136 8.949 1.00 92.94 95 PHE A N 1
ATOM 749 C CA . PHE A 1 95 ? -1.823 16.451 8.472 1.00 92.94 95 PHE A CA 1
ATOM 750 C C . PHE A 1 95 ? -2.136 16.503 6.963 1.00 92.94 95 PHE A C 1
ATOM 752 O O . PHE A 1 95 ? -1.603 17.368 6.261 1.00 92.94 95 PHE A O 1
ATOM 759 N N . PRO A 1 96 ? -3.008 15.629 6.426 1.00 94.50 96 PRO A N 1
ATOM 760 C CA . PRO A 1 96 ? -3.374 15.681 5.017 1.00 94.50 96 PRO A CA 1
ATOM 761 C C . PRO A 1 96 ? -4.246 16.913 4.723 1.00 94.50 96 PRO A C 1
ATOM 763 O O . PRO A 1 96 ? -5.257 17.157 5.381 1.00 94.50 96 PRO A O 1
ATOM 766 N N . TYR A 1 97 ? -3.878 17.690 3.701 1.00 93.56 97 TYR A N 1
ATOM 767 C CA . TYR A 1 97 ? -4.657 18.855 3.256 1.00 93.56 97 TYR A CA 1
ATOM 768 C C . TYR A 1 97 ? -5.175 18.792 1.812 1.00 93.56 97 TYR A C 1
ATOM 770 O O . TYR A 1 97 ? -6.083 19.558 1.476 1.00 93.56 97 TYR A O 1
ATOM 778 N N . GLU A 1 98 ? -4.668 17.859 1.003 1.00 94.19 98 GLU A N 1
ATOM 779 C CA . GLU A 1 98 ? -5.117 17.573 -0.362 1.00 94.19 98 GLU A CA 1
ATOM 780 C C . GLU A 1 98 ? -5.552 16.110 -0.495 1.00 94.19 98 GLU A C 1
ATOM 782 O O . GLU A 1 98 ? -5.156 15.248 0.295 1.00 94.19 98 GLU A O 1
ATOM 787 N N . ILE A 1 99 ? -6.362 15.821 -1.516 1.00 95.56 99 ILE A N 1
ATOM 788 C CA . ILE A 1 99 ? -6.910 14.478 -1.736 1.00 95.56 99 ILE A CA 1
ATOM 789 C C . ILE A 1 99 ? -5.809 13.454 -2.046 1.00 95.56 99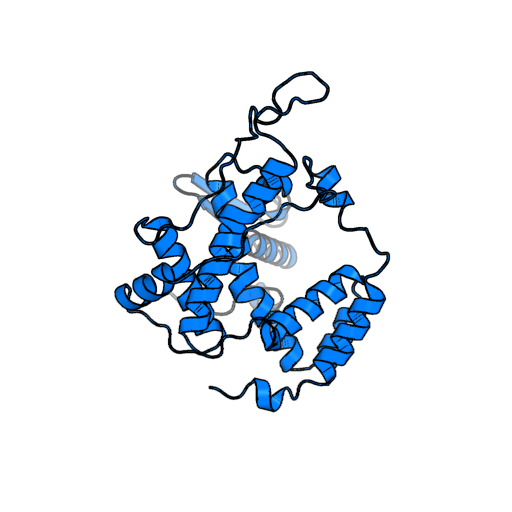 ILE A C 1
ATOM 791 O O . ILE A 1 99 ? -5.893 12.313 -1.593 1.00 95.56 99 ILE A O 1
ATOM 795 N N . GLN A 1 100 ? -4.740 13.865 -2.735 1.00 93.75 100 GLN A N 1
ATOM 796 C CA . GLN A 1 100 ? -3.598 13.013 -3.074 1.00 93.75 100 GLN A CA 1
ATOM 797 C C . GLN A 1 100 ? -2.959 12.409 -1.819 1.00 93.75 100 GLN A C 1
ATOM 799 O O . GLN A 1 100 ? -2.617 11.231 -1.827 1.00 93.75 100 GLN A O 1
ATOM 804 N N . HIS A 1 101 ? -2.875 13.167 -0.719 1.00 94.50 101 HIS A N 1
ATOM 805 C CA . HIS A 1 101 ? -2.324 12.665 0.542 1.00 94.50 101 HIS A CA 1
ATOM 806 C C . HIS A 1 101 ? -3.184 11.540 1.118 1.00 94.50 101 HIS A C 1
ATOM 808 O O . HIS A 1 101 ? -2.665 10.510 1.533 1.00 94.50 101 HIS A O 1
ATOM 814 N N . THR A 1 102 ? -4.510 11.708 1.097 1.00 95.56 102 THR A N 1
ATOM 815 C CA . THR A 1 102 ? -5.431 10.676 1.595 1.00 95.56 102 THR A CA 1
ATOM 816 C C . THR A 1 102 ? -5.473 9.442 0.692 1.00 95.56 102 THR A C 1
ATOM 818 O O . THR A 1 102 ? -5.626 8.335 1.196 1.00 95.56 102 THR A O 1
ATOM 821 N N . ILE A 1 103 ? -5.285 9.608 -0.624 1.00 95.94 103 ILE A N 1
ATOM 822 C CA . ILE A 1 103 ? -5.192 8.493 -1.579 1.00 95.94 103 ILE A CA 1
ATOM 823 C C . ILE A 1 103 ? -3.899 7.706 -1.351 1.00 95.94 103 ILE A C 1
ATOM 825 O O . ILE A 1 103 ? -3.941 6.479 -1.281 1.00 95.94 103 ILE A O 1
ATOM 829 N N . GLN A 1 104 ? -2.767 8.398 -1.201 1.00 94.06 104 GLN A N 1
ATOM 830 C CA . GLN A 1 104 ? -1.485 7.757 -0.915 1.00 94.06 104 GLN A CA 1
ATOM 831 C C . GLN A 1 104 ? -1.522 7.026 0.435 1.00 94.06 104 GLN A C 1
ATOM 833 O O . GLN A 1 104 ? -1.157 5.855 0.493 1.00 94.06 104 GLN A O 1
ATOM 838 N N . TRP A 1 105 ? -2.075 7.655 1.480 1.00 94.88 105 TRP A N 1
ATOM 839 C CA . TRP A 1 105 ? -2.328 6.997 2.766 1.00 94.88 105 TRP A CA 1
ATOM 840 C C . TRP A 1 105 ? -3.202 5.747 2.594 1.00 94.88 105 TRP A C 1
ATOM 842 O O . TRP A 1 105 ? -2.833 4.672 3.052 1.00 94.88 105 TRP A O 1
ATOM 852 N N . ALA A 1 106 ? -4.324 5.835 1.871 1.00 96.31 106 ALA A N 1
ATOM 853 C CA . ALA A 1 106 ? -5.221 4.695 1.670 1.00 96.31 106 ALA A CA 1
ATOM 854 C C . ALA A 1 106 ? -4.550 3.538 0.908 1.00 96.31 106 ALA A C 1
ATOM 856 O O . ALA A 1 106 ? -4.792 2.372 1.223 1.00 96.31 106 ALA A O 1
ATOM 857 N N . ARG A 1 107 ? -3.679 3.843 -0.064 1.00 95.88 107 ARG A N 1
ATOM 858 C CA . ARG A 1 107 ? -2.869 2.847 -0.781 1.00 95.88 107 ARG A CA 1
ATOM 859 C C . ARG A 1 107 ? -1.881 2.147 0.156 1.00 95.88 107 ARG A C 1
ATOM 861 O O . ARG A 1 107 ? -1.791 0.921 0.122 1.00 95.88 107 ARG A O 1
ATOM 868 N N . GLU A 1 108 ? -1.177 2.901 0.998 1.00 94.25 108 GLU A N 1
ATOM 869 C CA . GLU A 1 108 ? -0.272 2.343 2.014 1.00 94.25 108 GLU A CA 1
ATOM 870 C C . GLU A 1 108 ? -1.031 1.474 3.019 1.00 94.25 108 GLU A C 1
ATOM 872 O O . GLU A 1 108 ? -0.584 0.373 3.343 1.00 94.25 108 GLU A O 1
ATOM 877 N N . MET A 1 109 ? -2.222 1.907 3.442 1.00 95.12 109 MET A N 1
ATOM 878 C CA . MET A 1 109 ? -3.081 1.115 4.318 1.00 95.12 109 MET A CA 1
ATOM 879 C C . MET A 1 109 ? -3.527 -0.187 3.656 1.00 95.12 109 MET A C 1
ATOM 881 O O . MET A 1 109 ? -3.446 -1.243 4.279 1.00 95.12 109 MET A O 1
ATOM 885 N N . PHE A 1 110 ? -3.954 -0.145 2.392 1.00 97.12 110 PHE A N 1
ATOM 886 C CA . PHE A 1 110 ? -4.335 -1.345 1.649 1.00 97.12 110 PHE A CA 1
ATOM 887 C C . PHE A 1 110 ? -3.187 -2.363 1.609 1.00 97.12 110 PHE A C 1
ATOM 889 O O . PHE A 1 110 ? -3.368 -3.530 1.970 1.00 97.12 110 PHE A O 1
ATOM 896 N N . GLN A 1 111 ? -1.985 -1.916 1.243 1.00 96.12 111 GLN A N 1
ATOM 897 C CA . GLN A 1 111 ? -0.809 -2.780 1.200 1.00 96.12 111 GLN A CA 1
ATOM 898 C C . GLN A 1 111 ? -0.441 -3.306 2.600 1.00 96.12 111 GLN A C 1
ATOM 900 O O . GLN A 1 111 ? -0.192 -4.502 2.771 1.00 96.12 111 GLN A O 1
ATOM 905 N N . GLY A 1 112 ? -0.471 -2.439 3.615 1.00 95.12 112 GLY A N 1
ATOM 906 C CA . GLY A 1 112 ? -0.145 -2.766 5.003 1.00 95.12 112 GLY A CA 1
ATOM 907 C C . GLY A 1 112 ? -1.141 -3.698 5.697 1.00 95.12 112 GLY A C 1
ATOM 908 O O . GLY A 1 112 ? -0.766 -4.357 6.662 1.00 95.12 112 GLY A O 1
ATOM 909 N N . LEU A 1 113 ? -2.383 -3.793 5.214 1.00 96.19 113 LEU A N 1
ATOM 910 C CA . LEU A 1 113 ? -3.417 -4.664 5.783 1.00 96.19 113 LEU A CA 1
ATOM 911 C C . LEU A 1 113 ? -3.533 -6.000 5.041 1.00 96.19 113 LEU A C 1
ATOM 913 O O . LEU A 1 113 ? -3.629 -7.057 5.673 1.00 96.19 113 LEU A O 1
ATOM 917 N N . PHE A 1 114 ? -3.511 -5.962 3.706 1.00 96.31 114 PHE A N 1
ATOM 918 C CA . PHE A 1 114 ? -3.887 -7.111 2.877 1.00 96.31 114 PHE A CA 1
ATOM 919 C C . PHE A 1 114 ? -2.702 -7.787 2.179 1.00 96.31 114 PHE A C 1
ATOM 921 O O . PHE A 1 114 ? -2.820 -8.949 1.801 1.00 96.31 114 PHE A O 1
ATOM 928 N N . THR A 1 115 ? -1.561 -7.102 2.028 1.00 95.50 115 THR A N 1
ATOM 929 C CA . THR A 1 115 ? -0.376 -7.639 1.327 1.00 95.50 115 THR A CA 1
ATOM 930 C C . THR A 1 115 ? 0.751 -7.966 2.305 1.00 95.50 115 THR A C 1
ATOM 932 O O . THR A 1 115 ? 1.036 -9.140 2.541 1.00 95.50 115 THR A O 1
ATOM 935 N N . ASN A 1 116 ? 1.332 -6.955 2.958 1.00 95.31 116 ASN A N 1
ATOM 936 C CA . ASN A 1 116 ? 2.551 -7.116 3.759 1.00 95.31 116 ASN A CA 1
ATOM 937 C C . ASN A 1 116 ? 2.404 -8.149 4.896 1.00 95.31 116 ASN A C 1
ATOM 939 O O . ASN A 1 116 ? 3.300 -8.986 5.048 1.00 95.31 116 ASN A O 1
ATOM 943 N N . PRO A 1 117 ? 1.300 -8.173 5.681 1.00 94.81 117 PRO A N 1
ATOM 944 C CA . PRO A 1 117 ? 1.135 -9.178 6.729 1.00 94.81 117 PRO A CA 1
ATOM 945 C C . PRO A 1 117 ? 1.006 -10.593 6.169 1.00 94.81 117 PRO A C 1
ATOM 947 O O . PRO A 1 117 ? 1.543 -11.529 6.759 1.00 94.81 117 PRO A O 1
ATOM 950 N N . ALA A 1 118 ? 0.323 -10.754 5.029 1.00 94.62 118 ALA A N 1
ATOM 951 C CA . ALA A 1 118 ? 0.149 -12.050 4.383 1.00 94.62 118 ALA A CA 1
ATOM 952 C C . ALA A 1 118 ? 1.482 -12.575 3.838 1.00 94.62 118 ALA A C 1
ATOM 954 O O . ALA A 1 118 ? 1.843 -13.711 4.120 1.00 94.62 118 ALA A O 1
ATOM 955 N N . GLU A 1 119 ? 2.248 -11.745 3.127 1.00 95.62 119 GLU A N 1
ATOM 956 C CA . GLU A 1 119 ? 3.575 -12.112 2.618 1.00 95.62 119 GLU A CA 1
ATOM 957 C C . GLU A 1 119 ? 4.541 -12.466 3.749 1.00 95.62 119 GLU A C 1
ATOM 959 O O . GLU A 1 119 ? 5.165 -13.526 3.718 1.00 95.62 119 GLU A O 1
ATOM 964 N N . THR A 1 120 ? 4.609 -11.625 4.785 1.00 95.00 120 THR A N 1
ATOM 965 C CA . THR A 1 120 ? 5.462 -11.863 5.960 1.00 95.00 120 THR A CA 1
ATOM 966 C C . THR A 1 120 ? 5.098 -13.182 6.640 1.00 95.00 120 THR A C 1
ATOM 968 O O . THR A 1 120 ? 5.970 -13.993 6.950 1.00 95.00 120 THR A O 1
ATOM 971 N N . THR A 1 121 ? 3.801 -13.434 6.824 1.00 94.31 121 THR A N 1
ATOM 972 C CA . THR A 1 121 ? 3.307 -14.672 7.440 1.00 94.31 121 THR A CA 1
ATOM 973 C C . THR A 1 121 ? 3.577 -15.889 6.559 1.00 94.31 121 THR A C 1
ATOM 975 O O . THR A 1 121 ? 3.997 -16.924 7.069 1.00 94.31 121 THR A O 1
ATOM 978 N N . ASN A 1 122 ? 3.406 -15.774 5.240 1.00 94.06 122 ASN A N 1
ATOM 979 C CA . ASN A 1 122 ? 3.696 -16.854 4.297 1.00 94.06 122 ASN A CA 1
ATOM 980 C C . ASN A 1 122 ? 5.183 -17.216 4.292 1.00 94.06 122 ASN A C 1
ATOM 982 O O . ASN A 1 122 ? 5.509 -18.397 4.253 1.00 94.06 122 ASN A O 1
ATOM 986 N N . GLN A 1 123 ? 6.082 -16.231 4.376 1.00 94.06 123 GLN A N 1
ATOM 987 C CA . GLN A 1 123 ? 7.519 -16.488 4.497 1.00 94.06 123 GLN A CA 1
ATOM 988 C C . GLN A 1 123 ? 7.850 -17.234 5.796 1.00 94.06 123 GLN A C 1
ATOM 990 O O . GLN A 1 123 ? 8.615 -18.193 5.756 1.00 94.06 123 GLN A O 1
ATOM 995 N N . PHE A 1 124 ? 7.250 -16.833 6.924 1.00 93.31 124 PHE A N 1
ATOM 996 C CA . PHE A 1 124 ? 7.422 -17.523 8.208 1.00 93.31 124 PHE A CA 1
ATOM 997 C C . PHE A 1 124 ? 6.910 -18.969 8.158 1.00 93.31 124 PHE A C 1
ATOM 999 O O . PHE A 1 124 ? 7.570 -19.885 8.632 1.00 93.31 124 PHE A O 1
ATOM 1006 N N . VAL A 1 125 ? 5.739 -19.181 7.556 1.00 91.19 125 VAL A N 1
ATOM 1007 C CA . VAL A 1 125 ? 5.114 -20.503 7.418 1.00 91.19 125 VAL A CA 1
ATOM 1008 C C . VAL A 1 125 ? 5.881 -21.414 6.453 1.00 91.19 125 VAL A C 1
ATOM 1010 O O . VAL A 1 125 ? 5.925 -22.625 6.670 1.00 91.19 125 VAL A O 1
ATOM 1013 N N . ALA A 1 126 ? 6.447 -20.856 5.380 1.00 91.56 126 ALA A N 1
ATOM 1014 C CA . ALA A 1 126 ? 7.175 -21.618 4.370 1.00 91.56 126 ALA A CA 1
ATOM 1015 C C . ALA A 1 126 ? 8.512 -22.153 4.903 1.00 91.56 126 ALA A C 1
ATOM 1017 O O . ALA A 1 126 ? 8.821 -23.325 4.687 1.00 91.56 126 ALA A O 1
ATOM 1018 N N . ASP A 1 127 ? 9.279 -21.312 5.602 1.00 91.19 127 ASP A N 1
ATOM 1019 C CA . ASP A 1 127 ? 10.538 -21.696 6.243 1.00 91.19 127 ASP A CA 1
ATOM 1020 C C . ASP A 1 127 ? 10.789 -20.838 7.493 1.00 91.19 127 ASP A C 1
ATOM 1022 O O . ASP A 1 127 ? 11.383 -19.759 7.437 1.00 91.19 127 ASP A O 1
ATOM 1026 N N . GLU A 1 128 ? 10.330 -21.335 8.644 1.00 90.94 128 GLU A N 1
ATOM 1027 C CA . GLU A 1 128 ? 10.485 -20.663 9.939 1.00 90.94 128 GLU A CA 1
ATOM 1028 C C . GLU A 1 128 ? 11.959 -20.410 10.273 1.00 90.94 128 GLU A C 1
ATOM 1030 O O . GLU A 1 128 ? 12.311 -19.344 10.779 1.00 90.94 128 GLU A O 1
ATOM 1035 N N . ARG A 1 129 ? 12.845 -21.363 9.966 1.00 90.75 129 ARG A N 1
ATOM 1036 C CA . ARG A 1 129 ? 14.261 -21.249 10.315 1.00 90.75 129 ARG A CA 1
ATOM 1037 C C . ARG A 1 129 ? 14.927 -20.145 9.503 1.00 90.75 129 ARG A C 1
ATOM 1039 O O . ARG A 1 129 ? 15.548 -19.261 10.089 1.00 90.75 129 ARG A O 1
ATOM 1046 N N . GLN A 1 130 ? 14.767 -20.173 8.180 1.00 92.94 130 GLN A N 1
ATOM 1047 C CA . GLN A 1 130 ? 15.321 -19.141 7.304 1.00 92.94 130 GLN A CA 1
ATOM 1048 C C . GLN A 1 130 ? 14.723 -17.764 7.623 1.00 92.94 130 GLN A C 1
ATOM 1050 O O . GLN A 1 130 ? 15.426 -16.751 7.588 1.00 92.94 130 GLN A O 1
ATOM 1055 N N . PHE A 1 131 ? 13.432 -17.711 7.962 1.00 92.88 131 PHE A N 1
ATOM 1056 C CA . PHE A 1 131 ? 12.777 -16.479 8.386 1.00 92.88 131 PHE A CA 1
ATOM 1057 C C . PHE A 1 131 ? 13.423 -15.897 9.647 1.00 92.88 131 PHE A C 1
ATOM 1059 O O . PHE A 1 131 ? 13.739 -14.705 9.668 1.00 92.88 131 PHE A O 1
ATOM 1066 N N . LEU A 1 132 ? 13.624 -16.722 10.681 1.00 91.88 132 LEU A N 1
ATOM 1067 C CA . LEU A 1 132 ? 14.230 -16.301 11.943 1.00 91.88 132 LEU A CA 1
ATOM 1068 C C . LEU A 1 132 ? 15.685 -15.849 11.749 1.00 91.88 132 LEU A C 1
ATOM 1070 O O . LEU A 1 132 ? 16.040 -14.779 12.236 1.00 91.88 132 LEU A O 1
ATOM 1074 N N . GLU A 1 133 ? 16.484 -16.584 10.968 1.00 92.94 133 GLU A N 1
ATOM 1075 C CA . GLU A 1 133 ? 17.869 -16.208 10.630 1.00 92.94 133 GLU A CA 1
ATOM 1076 C C . GLU A 1 133 ? 17.928 -14.844 9.912 1.00 92.94 133 GLU A C 1
ATOM 1078 O O . GLU A 1 133 ? 18.769 -14.002 10.221 1.00 92.94 133 GLU A O 1
ATOM 1083 N N . ARG A 1 134 ? 16.996 -14.569 8.990 1.00 92.31 134 ARG A N 1
ATOM 1084 C CA . ARG A 1 134 ? 16.947 -13.285 8.271 1.00 92.31 134 ARG A CA 1
ATOM 1085 C C . ARG A 1 134 ? 16.610 -12.104 9.177 1.00 92.31 134 ARG A C 1
ATOM 1087 O O . ARG A 1 134 ? 17.127 -11.012 8.959 1.00 92.31 134 ARG A O 1
ATOM 1094 N N . ILE A 1 135 ? 15.708 -12.273 10.144 1.00 92.62 135 ILE A N 1
ATOM 1095 C CA . ILE A 1 135 ? 15.333 -11.154 11.018 1.00 92.62 135 ILE A CA 1
ATOM 1096 C C . ILE A 1 135 ? 16.399 -10.868 12.081 1.00 92.62 135 ILE A C 1
ATOM 1098 O O . ILE A 1 135 ? 16.394 -9.773 12.629 1.00 92.62 135 ILE A O 1
ATOM 1102 N N . GLU A 1 136 ? 17.335 -11.784 12.361 1.00 89.94 136 GLU A N 1
ATOM 1103 C CA . GLU A 1 136 ? 18.431 -11.551 13.319 1.00 89.94 136 GLU A CA 1
ATOM 1104 C C . GLU A 1 136 ? 19.333 -10.372 12.935 1.00 89.94 136 GLU A C 1
ATOM 1106 O O . GLU A 1 136 ? 19.871 -9.710 13.820 1.00 89.94 136 GLU A O 1
ATOM 1111 N N . SER A 1 137 ? 19.453 -10.051 11.642 1.00 88.88 137 SER A N 1
ATOM 1112 C CA . SER A 1 137 ? 20.203 -8.873 11.188 1.00 88.88 137 SER A CA 1
ATOM 1113 C C . SER A 1 137 ? 19.449 -7.548 11.369 1.00 88.88 137 SER A C 1
ATOM 1115 O O . SER A 1 137 ? 20.006 -6.492 11.075 1.00 88.88 137 SER A O 1
ATOM 1117 N N . MET A 1 138 ? 18.182 -7.580 11.793 1.00 90.62 138 MET A N 1
ATOM 1118 C CA . MET A 1 138 ? 17.353 -6.392 12.013 1.00 90.62 138 MET A CA 1
ATOM 1119 C C . MET A 1 138 ? 17.493 -5.869 13.448 1.00 90.62 138 MET A C 1
ATOM 1121 O O . MET A 1 138 ? 17.750 -6.622 14.394 1.00 90.62 138 MET A O 1
ATOM 1125 N N . ASN A 1 139 ? 17.248 -4.571 13.639 1.00 88.25 139 ASN A N 1
ATOM 1126 C CA . ASN A 1 139 ? 17.226 -3.995 14.985 1.00 88.25 139 ASN A CA 1
ATOM 1127 C C . ASN A 1 139 ? 16.058 -4.573 15.831 1.00 88.25 139 ASN A C 1
ATOM 1129 O O . ASN A 1 139 ? 15.098 -5.115 15.269 1.00 88.25 139 ASN A O 1
ATOM 1133 N N . PRO A 1 140 ? 16.119 -4.498 17.176 1.00 86.62 140 PRO A N 1
ATOM 1134 C CA . PRO A 1 140 ? 15.100 -5.085 18.056 1.00 86.62 140 PRO A CA 1
ATOM 1135 C C . PRO A 1 140 ? 13.663 -4.635 17.740 1.00 86.62 140 PRO A C 1
ATOM 1137 O O . PRO A 1 140 ? 12.747 -5.458 17.721 1.00 86.62 140 PRO A O 1
ATOM 1140 N N . THR A 1 141 ? 13.462 -3.351 17.427 1.00 85.94 141 THR A N 1
ATOM 1141 C CA . THR A 1 141 ? 12.154 -2.770 17.075 1.00 85.94 141 THR A CA 1
ATOM 1142 C C . THR A 1 141 ? 11.568 -3.383 15.812 1.00 85.94 141 THR A C 1
ATOM 1144 O O . THR A 1 141 ? 10.413 -3.813 15.809 1.00 85.94 141 THR A O 1
ATOM 1147 N N . GLN A 1 142 ? 12.372 -3.500 14.759 1.00 88.94 142 GLN A N 1
ATOM 1148 C CA . GLN A 1 142 ? 11.971 -4.146 13.512 1.00 88.94 142 GLN A CA 1
ATOM 1149 C C . GLN A 1 142 ? 11.663 -5.631 13.732 1.00 88.94 142 GLN A C 1
ATOM 1151 O O . GLN A 1 142 ? 10.624 -6.114 13.278 1.00 88.94 142 GLN A O 1
ATOM 1156 N N . ARG A 1 143 ? 12.502 -6.348 14.497 1.00 91.31 143 ARG A N 1
ATOM 1157 C CA . ARG A 1 143 ? 12.256 -7.757 14.855 1.00 91.31 143 ARG A CA 1
ATOM 1158 C C . ARG A 1 143 ? 10.917 -7.933 15.563 1.00 91.31 143 ARG A C 1
ATOM 1160 O O . ARG A 1 143 ? 10.132 -8.802 15.181 1.00 91.31 143 ARG A O 1
ATOM 1167 N N . TYR A 1 144 ? 10.635 -7.093 16.557 1.00 91.12 144 TYR A N 1
ATOM 1168 C CA . TYR A 1 144 ? 9.363 -7.112 17.274 1.00 91.12 144 TYR A CA 1
ATOM 1169 C C . TYR A 1 144 ? 8.181 -6.857 16.337 1.00 91.12 144 TYR A C 1
ATOM 1171 O O . TYR A 1 144 ? 7.221 -7.623 16.349 1.00 91.12 144 TYR A O 1
ATOM 1179 N N . GLN A 1 145 ? 8.248 -5.825 15.489 1.00 91.06 145 GLN A N 1
ATOM 1180 C CA . GLN A 1 145 ? 7.175 -5.491 14.547 1.00 91.06 145 GLN A CA 1
ATOM 1181 C C . GLN A 1 145 ? 6.869 -6.647 13.586 1.00 91.06 145 GLN A C 1
ATOM 1183 O O . GLN A 1 145 ? 5.700 -6.993 13.385 1.00 91.06 145 GLN A O 1
ATOM 1188 N N . VAL A 1 146 ? 7.909 -7.274 13.033 1.00 93.50 146 VAL A N 1
ATOM 1189 C CA . VAL A 1 146 ? 7.780 -8.407 12.109 1.00 93.50 146 VAL A CA 1
ATOM 1190 C C . VAL A 1 146 ? 7.160 -9.620 12.814 1.00 93.50 146 VAL A C 1
ATOM 1192 O O . VAL A 1 146 ? 6.168 -10.167 12.332 1.00 93.50 146 VAL A O 1
ATOM 1195 N N . LEU A 1 147 ? 7.663 -10.005 13.991 1.00 93.38 147 LEU A N 1
ATOM 1196 C CA . LEU A 1 147 ? 7.122 -11.141 14.751 1.00 93.38 147 LEU A CA 1
ATOM 1197 C C . LEU A 1 147 ? 5.698 -10.883 15.260 1.00 93.38 147 LEU A C 1
ATOM 1199 O O . LEU A 1 147 ? 4.848 -11.774 15.217 1.00 93.38 147 LEU A O 1
ATOM 1203 N N . ASN A 1 148 ? 5.406 -9.662 15.706 1.00 93.50 148 ASN A N 1
ATOM 1204 C CA . ASN A 1 148 ? 4.070 -9.275 16.143 1.00 93.50 148 ASN A CA 1
ATOM 1205 C C . ASN A 1 148 ? 3.074 -9.309 14.976 1.00 93.50 148 ASN A C 1
ATOM 1207 O O . ASN A 1 148 ? 1.932 -9.724 15.156 1.00 93.50 148 ASN A O 1
ATOM 1211 N N . THR A 1 149 ? 3.510 -8.946 13.766 1.00 94.62 149 THR A N 1
ATOM 1212 C CA . THR A 1 149 ? 2.696 -9.082 12.547 1.00 94.62 149 THR A CA 1
ATOM 1213 C C . THR A 1 149 ? 2.314 -10.540 12.301 1.00 94.62 149 THR A C 1
ATOM 1215 O O . THR A 1 149 ? 1.137 -10.829 12.086 1.00 94.62 149 THR A O 1
ATOM 1218 N N . VAL A 1 150 ? 3.271 -11.468 12.417 1.00 94.81 150 VAL A N 1
ATOM 1219 C CA . VAL A 1 150 ? 3.016 -12.914 12.281 1.00 94.81 150 VAL A CA 1
ATOM 1220 C C . VAL A 1 150 ? 2.049 -13.412 13.361 1.00 94.81 150 VAL A C 1
ATOM 1222 O O . VAL A 1 150 ? 1.070 -14.092 13.050 1.00 94.81 150 VAL A O 1
ATOM 1225 N N . LYS A 1 151 ? 2.269 -13.044 14.631 1.00 93.56 151 LYS A N 1
ATOM 1226 C CA . LYS A 1 151 ? 1.397 -13.454 15.746 1.00 93.56 151 LYS A CA 1
ATOM 1227 C C . LYS A 1 151 ? -0.033 -12.940 15.575 1.00 93.56 151 LYS A C 1
ATOM 1229 O O . LYS A 1 151 ? -0.977 -13.715 15.728 1.00 93.56 151 LYS A O 1
ATOM 1234 N N . ARG A 1 152 ? -0.204 -11.668 15.204 1.00 93.50 152 ARG A N 1
ATOM 1235 C CA . ARG A 1 152 ? -1.526 -11.091 14.920 1.00 93.50 152 ARG A CA 1
ATOM 1236 C C . ARG A 1 152 ? -2.210 -11.823 13.772 1.00 93.50 152 ARG A C 1
ATOM 1238 O O . ARG A 1 152 ? -3.369 -12.202 13.902 1.00 93.50 152 ARG A O 1
ATOM 1245 N N . ALA A 1 153 ? -1.487 -12.079 12.683 1.00 93.81 153 ALA A N 1
ATOM 1246 C CA . ALA A 1 153 ? -2.051 -12.724 11.505 1.00 93.81 153 ALA A CA 1
ATOM 1247 C C . ALA A 1 153 ? -2.460 -14.187 11.749 1.00 93.81 153 ALA A C 1
ATOM 1249 O O . ALA A 1 153 ? -3.490 -14.617 11.227 1.00 93.81 153 ALA A O 1
ATOM 1250 N N . LEU A 1 154 ? -1.683 -14.947 12.528 1.00 91.56 154 LEU A N 1
ATOM 1251 C CA . LEU A 1 154 ? -1.929 -16.374 12.769 1.00 91.56 154 LEU A CA 1
ATOM 1252 C C . LEU A 1 154 ? -2.817 -16.660 13.984 1.00 91.56 154 LEU A C 1
ATOM 1254 O O . LEU A 1 154 ? -3.483 -17.696 13.999 1.00 91.56 154 LEU A O 1
ATOM 1258 N N . VAL A 1 155 ? -2.821 -15.777 14.988 1.00 90.25 155 VAL A N 1
ATOM 1259 C CA . VAL A 1 155 ? -3.426 -16.044 16.301 1.00 90.25 155 VAL A CA 1
ATOM 1260 C C . VAL A 1 155 ? -4.417 -14.962 16.703 1.00 90.25 155 VAL A C 1
ATOM 1262 O O . VAL A 1 155 ? -5.605 -15.252 16.811 1.00 90.25 155 VAL A O 1
ATOM 1265 N N . ASP A 1 156 ? -3.944 -13.737 16.942 1.00 90.56 156 ASP A N 1
ATOM 1266 C CA . ASP A 1 156 ? -4.744 -12.745 17.674 1.00 90.56 156 ASP A CA 1
ATOM 1267 C C . ASP A 1 156 ? -5.914 -12.200 16.836 1.00 90.56 156 ASP A C 1
ATOM 1269 O O . ASP A 1 156 ? -6.992 -11.948 17.366 1.00 90.56 156 ASP A O 1
ATOM 1273 N N . GLU A 1 157 ? -5.717 -12.047 15.523 1.00 92.62 157 GLU A N 1
ATOM 1274 C CA . GLU A 1 157 ? -6.666 -11.406 14.598 1.00 92.62 157 GLU A CA 1
ATOM 1275 C C . GLU A 1 157 ? -7.060 -12.312 13.427 1.00 92.62 157 GLU A C 1
ATOM 1277 O O . GLU A 1 157 ? -7.513 -11.840 12.375 1.00 92.62 157 GLU A O 1
ATOM 1282 N N . ARG A 1 158 ? -6.864 -13.624 13.584 1.00 93.94 158 ARG A N 1
ATOM 1283 C CA . ARG A 1 158 ? -7.290 -14.606 12.592 1.00 93.94 158 ARG A CA 1
ATOM 1284 C C . ARG A 1 158 ? -8.820 -14.751 12.637 1.00 93.94 158 ARG A C 1
ATOM 1286 O O . ARG A 1 158 ? -9.339 -15.212 13.657 1.00 93.94 158 ARG A O 1
ATOM 1293 N N . PRO A 1 159 ? -9.550 -14.427 11.553 1.00 96.31 159 PRO A N 1
ATOM 1294 C CA . PRO A 1 159 ? -10.990 -14.652 11.502 1.00 96.31 159 PRO A CA 1
ATOM 1295 C C . PRO A 1 159 ? -11.295 -16.155 11.496 1.00 96.31 159 PRO A C 1
ATOM 1297 O O . PRO A 1 159 ? -10.589 -16.940 10.858 1.00 96.31 159 PRO A O 1
ATOM 1300 N N . LYS A 1 160 ? -12.353 -16.562 12.206 1.00 94.19 160 LYS A N 1
ATOM 1301 C CA . LYS A 1 160 ? -12.825 -17.958 12.243 1.00 94.19 160 LYS A CA 1
ATOM 1302 C C . LYS A 1 160 ? -14.045 -18.177 11.357 1.00 94.19 160 LYS A C 1
ATOM 1304 O O . LYS A 1 160 ? -14.307 -19.299 10.942 1.00 94.19 160 LYS A O 1
ATOM 1309 N N . LYS A 1 161 ? -14.799 -17.115 11.092 1.00 96.06 161 LYS A N 1
ATOM 1310 C CA . LYS A 1 161 ? -15.980 -17.107 10.226 1.00 96.06 161 LYS A CA 1
ATOM 1311 C C . LYS A 1 161 ? -16.089 -15.768 9.486 1.00 96.06 161 LYS A C 1
ATOM 1313 O O . LYS A 1 161 ? -15.497 -14.786 9.940 1.00 96.06 161 LYS A O 1
ATOM 1318 N N . PRO A 1 162 ? -16.851 -15.693 8.384 1.00 96.06 162 PRO A N 1
ATOM 1319 C CA . PRO A 1 162 ? -16.973 -14.472 7.586 1.00 96.06 162 PRO A CA 1
ATOM 1320 C C . PRO A 1 162 ? -17.491 -13.254 8.366 1.00 96.06 162 PRO A C 1
ATOM 1322 O O . PRO A 1 162 ? -17.092 -12.127 8.082 1.00 96.06 162 PRO A O 1
ATOM 1325 N N . GLU A 1 163 ? -18.339 -13.449 9.382 1.00 97.25 163 GLU A N 1
ATOM 1326 C CA . GLU A 1 163 ? -18.819 -12.351 10.231 1.00 97.25 163 GLU A CA 1
ATOM 1327 C C . GLU A 1 163 ? -17.697 -11.685 11.035 1.00 97.25 163 GLU A C 1
ATOM 1329 O O . GLU A 1 163 ? -17.757 -10.479 11.271 1.00 97.25 163 GLU A O 1
ATOM 1334 N N . ASP A 1 164 ? -16.653 -12.432 11.411 1.00 97.06 164 ASP A N 1
ATOM 1335 C CA . ASP A 1 164 ? -15.508 -11.873 12.137 1.00 97.06 164 ASP A CA 1
ATOM 1336 C C . ASP A 1 164 ? -14.762 -10.848 11.267 1.00 97.06 164 ASP A C 1
ATOM 1338 O O . ASP A 1 164 ? -14.220 -9.874 11.785 1.00 97.06 164 ASP A O 1
ATOM 1342 N N . CYS A 1 165 ? -14.774 -11.018 9.939 1.00 98.25 165 CYS A N 1
ATOM 1343 C CA . CYS A 1 165 ? -14.192 -10.062 8.997 1.00 98.25 165 CYS A CA 1
ATOM 1344 C C . CYS A 1 165 ? -14.969 -8.736 8.956 1.00 98.25 165 CYS A C 1
ATOM 1346 O O . CYS A 1 165 ? -14.367 -7.685 8.737 1.00 98.25 165 CYS A O 1
ATOM 1348 N N . ILE A 1 166 ? -16.287 -8.772 9.182 1.00 98.31 166 ILE A N 1
ATOM 1349 C CA . ILE A 1 166 ? -17.130 -7.570 9.264 1.00 98.31 166 ILE A CA 1
ATOM 1350 C C . ILE A 1 166 ? -16.836 -6.824 10.566 1.00 98.31 166 ILE A C 1
ATOM 1352 O O . ILE A 1 166 ? -16.591 -5.620 10.528 1.00 98.31 166 ILE A O 1
ATOM 1356 N N . THR A 1 167 ? -16.786 -7.533 11.699 1.00 97.19 167 THR A N 1
ATOM 1357 C CA . THR A 1 167 ? -16.407 -6.945 12.996 1.00 97.19 167 THR A CA 1
ATOM 1358 C C . THR A 1 167 ? -15.011 -6.331 12.937 1.00 97.19 167 THR A C 1
ATOM 1360 O O . THR A 1 167 ? -14.837 -5.177 13.312 1.00 97.19 167 THR A O 1
ATOM 1363 N N . TRP A 1 168 ? -14.039 -7.047 12.361 1.00 97.56 168 TRP A N 1
ATOM 1364 C CA . TRP A 1 168 ? -12.684 -6.534 12.152 1.00 97.56 168 TRP A CA 1
ATOM 1365 C C . TRP A 1 168 ? -12.668 -5.243 11.323 1.00 97.56 168 TRP A C 1
ATOM 1367 O O . TRP A 1 168 ? -11.966 -4.298 11.670 1.00 97.56 168 TRP A O 1
ATOM 1377 N N . ALA A 1 169 ? -13.456 -5.169 10.247 1.00 98.38 169 ALA A N 1
ATOM 1378 C CA . ALA A 1 169 ? -13.534 -3.972 9.413 1.00 98.38 169 ALA A CA 1
ATOM 1379 C C . ALA A 1 169 ? -14.184 -2.778 10.143 1.00 98.38 169 ALA A C 1
ATOM 1381 O O . ALA A 1 169 ? -13.788 -1.633 9.926 1.00 98.38 169 ALA A O 1
ATOM 1382 N N . LEU A 1 170 ? -15.150 -3.032 11.029 1.00 98.12 170 LEU A N 1
ATOM 1383 C CA . LEU A 1 170 ? -15.768 -2.009 11.879 1.00 98.12 170 LEU A CA 1
ATOM 1384 C C . LEU A 1 170 ? -14.795 -1.498 12.948 1.00 98.12 170 LEU A C 1
ATOM 1386 O O . LEU A 1 170 ? -14.649 -0.286 13.114 1.00 98.12 170 LEU A O 1
ATOM 1390 N N . ASP A 1 171 ? -14.059 -2.400 13.600 1.00 97.19 171 ASP A N 1
ATOM 1391 C CA . ASP A 1 171 ? -12.979 -2.041 14.525 1.00 97.19 171 ASP A CA 1
ATOM 1392 C C . ASP A 1 171 ? -11.887 -1.231 13.822 1.00 97.19 171 ASP A C 1
ATOM 1394 O O . ASP A 1 171 ? -11.350 -0.273 14.380 1.00 97.19 171 ASP A O 1
ATOM 1398 N N . LEU A 1 172 ? -11.573 -1.579 12.574 1.00 97.38 172 LEU A N 1
ATOM 1399 C CA . LEU A 1 172 ? -10.609 -0.857 11.756 1.00 97.38 172 LEU A CA 1
ATOM 1400 C C . LEU A 1 172 ? -11.084 0.570 11.439 1.00 97.38 172 LEU A C 1
ATOM 1402 O O . LEU A 1 172 ? -10.304 1.517 11.558 1.00 97.38 172 LEU A O 1
ATOM 1406 N N . PHE A 1 173 ? -12.366 0.736 11.090 1.00 98.12 173 PHE A N 1
ATOM 1407 C CA . PHE A 1 173 ? -12.973 2.055 10.892 1.00 98.12 173 PHE A CA 1
ATOM 1408 C C . PHE A 1 173 ? -12.867 2.893 12.170 1.00 98.12 173 PHE A C 1
ATOM 1410 O O . PHE A 1 173 ? -12.387 4.028 12.133 1.00 98.12 173 PHE A O 1
ATOM 1417 N N . GLN A 1 174 ? -13.259 2.310 13.307 1.00 97.62 174 GLN A N 1
ATOM 1418 C CA . GLN A 1 174 ? -13.178 2.953 14.616 1.00 97.62 174 GLN A CA 1
ATOM 1419 C C . GLN A 1 174 ? -11.739 3.380 14.933 1.00 97.62 174 GLN A C 1
ATOM 1421 O O . GLN A 1 174 ? -11.503 4.489 15.408 1.00 97.62 174 GLN A O 1
ATOM 1426 N N . GLN A 1 175 ? -10.750 2.536 14.645 1.00 96.00 175 GLN A N 1
ATOM 1427 C CA . GLN A 1 175 ? -9.349 2.854 14.900 1.00 96.00 175 GLN A CA 1
ATOM 1428 C C . GLN A 1 175 ? -8.857 4.045 14.067 1.00 96.00 175 GLN A C 1
ATOM 1430 O O . GLN A 1 175 ? -8.305 4.984 14.646 1.00 96.00 175 GLN A O 1
ATOM 1435 N N . TYR A 1 176 ? -9.062 4.039 12.746 1.00 96.25 176 TYR A N 1
ATOM 1436 C CA . TYR A 1 176 ? -8.499 5.070 11.863 1.00 96.25 176 TYR A CA 1
ATOM 1437 C C . TYR A 1 176 ? -9.272 6.381 11.870 1.00 96.25 176 TYR A C 1
ATOM 1439 O O . TYR A 1 176 ? -8.663 7.448 11.916 1.00 96.25 176 TYR A O 1
ATOM 1447 N N . TYR A 1 177 ? -10.600 6.321 11.837 1.00 97.25 177 TYR A N 1
ATOM 1448 C CA . TYR A 1 177 ? -11.419 7.511 11.608 1.00 97.25 177 TYR A CA 1
ATOM 1449 C C . TYR A 1 177 ? -11.982 8.118 12.894 1.00 97.25 177 TYR A C 1
ATOM 1451 O O . TYR A 1 177 ? -12.398 9.276 12.883 1.00 97.25 177 TYR A O 1
ATOM 1459 N N . HIS A 1 178 ? -11.937 7.381 14.007 1.00 97.25 178 HIS A N 1
ATOM 1460 C CA . HIS A 1 178 ? -12.343 7.886 15.315 1.00 97.25 178 HIS A CA 1
ATOM 1461 C C . HIS A 1 178 ? -11.167 7.964 16.292 1.00 97.25 178 HIS A C 1
ATOM 1463 O O . HIS A 1 178 ? -10.753 9.054 16.670 1.00 97.25 178 HIS A O 1
ATOM 1469 N N . ASN A 1 179 ? -10.601 6.828 16.704 1.00 96.44 179 ASN A N 1
ATOM 1470 C CA . ASN A 1 179 ? -9.676 6.752 17.838 1.00 96.44 179 ASN A CA 1
ATOM 1471 C C . ASN A 1 179 ? -8.380 7.525 17.584 1.00 96.44 179 ASN A C 1
ATOM 1473 O O . ASN A 1 179 ? -7.958 8.315 18.427 1.00 96.44 179 ASN A O 1
ATOM 1477 N N . GLN A 1 180 ? -7.757 7.332 16.419 1.00 95.12 180 GLN A N 1
ATOM 1478 C CA . GLN A 1 180 ? -6.538 8.058 16.056 1.00 95.12 180 GLN A CA 1
ATOM 1479 C C . GLN A 1 180 ? -6.785 9.565 15.942 1.00 95.12 180 GLN A C 1
ATOM 1481 O O . GLN A 1 180 ? -5.964 10.355 16.406 1.00 95.12 180 GLN A O 1
ATOM 1486 N N . ILE A 1 181 ? -7.941 9.972 15.414 1.00 96.19 181 ILE A N 1
ATOM 1487 C CA . ILE A 1 181 ? -8.319 11.385 15.318 1.00 96.19 181 ILE A CA 1
ATOM 1488 C C . ILE A 1 181 ? -8.579 11.983 16.705 1.00 96.19 181 ILE A C 1
ATOM 1490 O O . ILE A 1 181 ? -8.085 13.066 17.015 1.00 96.19 181 ILE A O 1
ATOM 1494 N N . SER A 1 182 ? -9.283 11.261 17.574 1.00 96.38 182 SER A N 1
ATOM 1495 C CA . SER A 1 182 ? -9.518 11.650 18.966 1.00 96.38 182 SER A CA 1
ATOM 1496 C C . SER A 1 182 ? -8.211 11.759 19.756 1.00 96.38 182 SER A C 1
ATOM 1498 O O . SER A 1 182 ? -8.037 12.704 20.524 1.00 96.38 182 SER A O 1
ATOM 1500 N N . GLN A 1 183 ? -7.254 10.850 19.539 1.00 95.44 183 GLN A N 1
ATOM 1501 C CA . GLN A 1 183 ? -5.911 10.958 20.117 1.00 95.44 183 GLN A CA 1
ATOM 1502 C C . GLN A 1 183 ? -5.172 12.190 19.583 1.00 95.44 183 GLN A C 1
ATOM 1504 O O . GLN A 1 183 ? -4.577 12.931 20.362 1.00 95.44 183 GLN A O 1
ATOM 1509 N N . LEU A 1 184 ? -5.234 12.445 18.273 1.00 94.62 184 LEU A N 1
ATOM 1510 C CA . LEU A 1 184 ? -4.599 13.606 17.652 1.00 94.62 184 LEU A CA 1
ATOM 1511 C C . LEU A 1 184 ? -5.159 14.923 18.207 1.00 94.62 184 LEU A C 1
ATOM 1513 O O . LEU A 1 184 ? -4.386 15.829 18.502 1.00 94.62 184 LEU A O 1
ATOM 1517 N N . LEU A 1 185 ? -6.474 15.013 18.417 1.00 95.38 185 LEU A N 1
ATOM 1518 C CA . LEU A 1 185 ? -7.137 16.177 19.017 1.00 95.38 185 LEU A CA 1
ATOM 1519 C C . LEU A 1 185 ? -6.878 16.310 20.524 1.00 95.38 185 LEU A C 1
ATOM 1521 O O . LEU A 1 185 ? -6.870 17.424 21.043 1.00 95.38 185 LEU A O 1
ATOM 1525 N N . HIS A 1 186 ? -6.643 15.204 21.235 1.00 94.69 186 HIS A N 1
ATOM 1526 C CA . HIS A 1 186 ? -6.195 15.246 22.629 1.00 94.69 186 HIS A CA 1
ATOM 1527 C C . HIS A 1 186 ? -4.787 15.842 22.740 1.00 94.69 186 HIS A C 1
ATOM 1529 O O . HIS A 1 186 ? -4.525 16.673 23.608 1.00 94.69 186 HIS A O 1
ATOM 1535 N N . ASN A 1 187 ? -3.895 15.436 21.836 1.00 92.81 187 ASN A N 1
ATOM 1536 C CA . ASN A 1 187 ? -2.539 15.961 21.733 1.00 92.81 187 ASN A CA 1
ATOM 1537 C C . ASN A 1 187 ? -2.508 17.412 21.251 1.00 92.81 187 ASN A C 1
ATOM 1539 O O . ASN A 1 187 ? -1.711 18.202 21.758 1.00 92.81 187 ASN A O 1
ATOM 1543 N N . PHE A 1 188 ? -3.365 17.740 20.282 1.00 93.38 188 PHE A N 1
ATOM 1544 C CA . PHE A 1 188 ? -3.462 19.062 19.686 1.00 93.38 188 PHE A CA 1
ATOM 1545 C C . PHE A 1 188 ? -4.900 19.591 19.683 1.00 93.38 188 PHE A C 1
ATOM 1547 O O . PHE A 1 188 ? -5.595 19.491 18.664 1.00 93.38 188 PHE A O 1
ATOM 1554 N N . PRO A 1 189 ? -5.371 20.181 20.800 1.00 95.06 189 PRO A N 1
ATOM 1555 C CA . PRO A 1 189 ? -6.719 20.733 20.881 1.00 95.06 189 PRO A CA 1
ATOM 1556 C C . PRO A 1 189 ? -7.010 21.756 19.775 1.00 95.06 189 PRO A C 1
ATOM 1558 O O . PRO A 1 189 ? -6.120 22.483 19.333 1.00 95.06 189 PRO A O 1
ATOM 1561 N N . ALA A 1 190 ? -8.273 21.859 19.353 1.00 94.19 190 ALA A N 1
ATOM 1562 C CA . ALA A 1 190 ? -8.692 22.720 18.237 1.00 94.19 190 ALA A CA 1
ATOM 1563 C C . ALA A 1 190 ? -8.288 24.202 18.407 1.00 94.19 190 ALA A C 1
ATOM 1565 O O . ALA A 1 190 ? -7.938 24.877 17.440 1.00 94.19 190 ALA A O 1
ATOM 1566 N N . GLU A 1 191 ? -8.277 24.695 19.648 1.00 93.00 191 GLU A N 1
ATOM 1567 C CA . GLU A 1 191 ? -7.900 26.075 19.984 1.00 93.00 191 GLU A CA 1
ATOM 1568 C C . GLU A 1 191 ? -6.428 26.233 20.392 1.00 93.00 191 GLU A C 1
ATOM 1570 O O . GLU A 1 191 ? -6.027 27.299 20.862 1.00 93.00 191 GLU A O 1
ATOM 1575 N N . GLN A 1 192 ? -5.600 25.196 20.232 1.00 93.38 192 GLN A N 1
ATOM 1576 C CA . GLN A 1 192 ? -4.191 25.276 20.598 1.00 93.38 192 GLN A CA 1
ATOM 1577 C C . GLN A 1 192 ? -3.470 26.373 19.811 1.00 93.38 192 GLN A C 1
ATOM 1579 O O . GLN A 1 192 ? -3.589 26.486 18.587 1.00 93.38 192 GLN A O 1
ATOM 1584 N N . LEU A 1 193 ? -2.655 27.145 20.529 1.00 92.75 193 LEU A N 1
ATOM 1585 C CA . LEU A 1 193 ? -1.736 28.120 19.961 1.00 92.75 193 LEU A CA 1
ATOM 1586 C C . LEU A 1 193 ? -0.311 27.559 19.940 1.00 92.75 193 LEU A C 1
ATOM 1588 O O . LEU A 1 193 ? 0.093 26.792 20.816 1.00 92.75 193 LEU A O 1
ATOM 1592 N N . THR A 1 194 ? 0.461 27.954 18.936 1.00 89.81 194 THR A N 1
ATOM 1593 C CA . THR A 1 194 ? 1.906 27.731 18.886 1.00 89.81 194 THR A CA 1
ATOM 1594 C C . THR A 1 194 ? 2.617 28.648 19.883 1.00 89.81 194 THR A C 1
ATOM 1596 O O . THR A 1 194 ? 2.028 29.584 20.429 1.00 89.81 194 THR A O 1
ATOM 1599 N N . SER A 1 195 ? 3.920 28.437 20.085 1.00 88.94 195 SER A N 1
ATOM 1600 C CA . SER A 1 195 ? 4.764 29.314 20.913 1.00 88.94 195 SER A CA 1
ATOM 1601 C C . SER A 1 195 ? 4.761 30.782 20.462 1.00 88.94 195 SER A C 1
ATOM 1603 O O . SER A 1 195 ? 5.050 31.668 21.260 1.00 88.94 195 SER A O 1
ATOM 1605 N N . GLN A 1 196 ? 4.403 31.049 19.204 1.00 89.75 196 GLN A N 1
ATOM 1606 C CA . GLN A 1 196 ? 4.285 32.392 18.631 1.00 89.75 196 GLN A CA 1
ATOM 1607 C C . GLN A 1 196 ? 2.869 32.987 18.752 1.00 89.75 196 GLN A C 1
ATOM 1609 O O . GLN A 1 196 ? 2.609 34.059 18.214 1.00 89.75 196 GLN A O 1
ATOM 1614 N N . GLY A 1 197 ? 1.936 32.306 19.426 1.00 89.94 197 GLY A N 1
ATOM 1615 C CA . GLY A 1 197 ? 0.562 32.782 19.627 1.00 89.94 197 GLY A CA 1
ATOM 1616 C C . GLY A 1 197 ? -0.366 32.615 18.417 1.00 89.94 197 GLY A C 1
ATOM 1617 O O . GLY A 1 197 ? -1.481 33.132 18.429 1.00 89.94 197 GLY A O 1
ATOM 1618 N N . VAL A 1 198 ? 0.060 31.894 17.376 1.00 91.62 198 VAL A N 1
ATOM 1619 C CA . VAL A 1 198 ? -0.754 31.599 16.182 1.00 91.62 198 VAL A CA 1
ATOM 1620 C C . VAL A 1 198 ? -1.487 30.270 16.372 1.00 91.62 198 VAL A C 1
ATOM 1622 O O . VAL A 1 198 ? -0.950 29.368 17.008 1.00 91.62 198 VAL A O 1
ATOM 1625 N N . LYS A 1 199 ? -2.691 30.108 15.808 1.00 93.81 199 LYS A N 1
ATOM 1626 C CA . LYS A 1 199 ? -3.420 28.827 15.848 1.00 93.81 199 LYS A CA 1
ATOM 1627 C C . LYS A 1 199 ? -2.586 27.689 15.249 1.00 93.81 199 LYS A C 1
ATOM 1629 O O . LYS A 1 199 ? -2.105 27.804 14.120 1.00 93.81 199 LYS A O 1
ATOM 1634 N N . PHE A 1 200 ? -2.467 26.581 15.982 1.00 93.69 200 PHE A N 1
ATOM 1635 C CA . PHE A 1 200 ? -1.786 25.365 15.530 1.00 93.69 200 PHE A CA 1
ATOM 1636 C C . PHE A 1 200 ? -2.421 24.813 14.247 1.00 93.69 200 PHE A C 1
ATOM 1638 O O . PHE A 1 200 ? -1.724 24.532 13.273 1.00 93.69 200 PHE A O 1
ATOM 1645 N N . TRP A 1 201 ? -3.754 24.735 14.224 1.00 94.81 201 TRP A N 1
ATOM 1646 C CA . TRP A 1 201 ? -4.544 24.333 13.062 1.00 94.81 201 TRP A CA 1
ATOM 1647 C C . TRP A 1 201 ? -4.737 25.509 12.096 1.00 94.81 201 TRP A C 1
ATOM 1649 O O . TRP A 1 201 ? -5.772 26.178 12.092 1.00 94.81 201 TRP A O 1
ATOM 1659 N N . SER A 1 202 ? -3.707 25.807 11.308 1.00 91.94 202 SER A N 1
ATOM 1660 C CA . SER A 1 202 ? -3.731 26.853 10.283 1.00 91.94 202 SER A CA 1
ATOM 1661 C C . SER A 1 202 ? -2.889 26.477 9.057 1.00 91.94 202 SER A C 1
ATOM 1663 O O . SER A 1 202 ? -2.069 25.556 9.096 1.00 91.94 202 SER A O 1
ATOM 1665 N N . GLY A 1 203 ? -3.108 27.173 7.936 1.00 91.31 203 GLY A N 1
ATOM 1666 C CA . GLY A 1 203 ? -2.411 26.903 6.675 1.00 91.31 203 GLY A CA 1
ATOM 1667 C C . GLY A 1 203 ? -2.691 25.490 6.156 1.00 91.31 203 GLY A C 1
ATOM 1668 O O . GLY A 1 203 ? -3.834 25.149 5.865 1.00 91.31 203 GLY A O 1
ATOM 1669 N N . THR A 1 204 ? -1.647 24.666 6.056 1.00 91.25 204 THR A N 1
ATOM 1670 C CA . THR A 1 204 ? -1.727 23.261 5.619 1.00 91.25 204 THR A CA 1
ATOM 1671 C C . THR A 1 204 ? -2.184 22.297 6.719 1.00 91.25 204 THR A C 1
ATOM 1673 O O . THR A 1 204 ? -2.454 21.135 6.433 1.00 91.25 204 THR A O 1
ATOM 1676 N N . LYS A 1 205 ? -2.322 22.742 7.976 1.00 93.00 205 LYS A N 1
ATOM 1677 C CA . LYS A 1 205 ? -2.836 21.911 9.077 1.00 93.00 205 LYS A CA 1
ATOM 1678 C C . LYS A 1 205 ? -4.339 22.119 9.237 1.00 93.00 205 LYS A C 1
ATOM 1680 O O . LYS A 1 205 ? -4.782 23.072 9.878 1.00 93.00 205 LYS A O 1
ATOM 1685 N N . ARG A 1 206 ? -5.133 21.219 8.657 1.00 94.62 206 ARG A N 1
ATOM 1686 C CA . ARG A 1 206 ? -6.599 21.238 8.767 1.00 94.62 206 ARG A CA 1
ATOM 1687 C C . ARG A 1 206 ? -7.024 20.517 10.043 1.00 94.62 206 ARG A C 1
ATOM 1689 O O . ARG A 1 206 ? -6.660 19.362 10.221 1.00 94.62 206 ARG A O 1
ATOM 1696 N N . CYS A 1 207 ? -7.787 21.187 10.908 1.00 96.31 207 CYS A N 1
ATOM 1697 C CA . CYS A 1 207 ? -8.312 20.558 12.122 1.00 96.31 207 CYS A CA 1
ATOM 1698 C C . CYS A 1 207 ? -9.258 19.403 11.747 1.00 96.31 207 CYS A C 1
ATOM 1700 O O . CYS A 1 207 ? -10.250 19.653 11.049 1.00 96.31 207 CYS A O 1
ATOM 1702 N N . PRO A 1 208 ? -8.971 18.160 12.169 1.00 96.81 208 PRO A N 1
ATOM 1703 C CA . PRO A 1 208 ? -9.826 17.020 11.882 1.00 96.81 208 PRO A CA 1
ATOM 1704 C C . PRO A 1 208 ? -11.003 16.959 12.861 1.00 96.81 208 PRO A C 1
ATOM 1706 O O . PRO A 1 208 ? -11.052 17.686 13.854 1.00 96.81 208 PRO A O 1
ATOM 1709 N N . HIS A 1 209 ? -11.939 16.056 12.583 1.00 96.44 209 HIS A N 1
ATOM 1710 C CA . HIS A 1 209 ? -13.035 15.702 13.481 1.00 96.44 209 HIS A CA 1
ATOM 1711 C C . HIS A 1 209 ? -13.148 14.182 13.493 1.00 96.44 209 HIS A C 1
ATOM 1713 O O . HIS A 1 209 ? -13.064 13.561 12.432 1.00 96.44 209 HIS A O 1
ATOM 1719 N N . ALA A 1 210 ? -13.297 13.595 14.679 1.00 97.06 210 ALA A N 1
ATOM 1720 C CA . ALA A 1 210 ? -13.523 12.162 14.799 1.00 97.06 210 ALA A CA 1
ATOM 1721 C C . ALA A 1 210 ? -14.864 11.800 14.148 1.00 97.06 210 ALA A C 1
ATOM 1723 O O . ALA A 1 210 ? -15.842 12.540 14.282 1.00 97.06 210 ALA A O 1
ATOM 1724 N N . LEU A 1 211 ? -14.891 10.684 13.425 1.00 97.12 211 LEU A N 1
ATOM 1725 C CA . LEU A 1 211 ? -16.097 10.178 12.782 1.00 97.12 211 LEU A CA 1
ATOM 1726 C C . LEU A 1 211 ? -16.704 9.061 13.620 1.00 97.12 211 LEU A C 1
ATOM 1728 O O . LEU A 1 211 ? -16.011 8.126 14.008 1.00 97.12 211 LEU A O 1
ATOM 1732 N N . ASP A 1 212 ? -18.010 9.130 13.842 1.00 96.00 212 ASP A N 1
ATOM 1733 C CA . ASP A 1 212 ? -18.776 7.999 14.351 1.00 96.00 212 ASP A CA 1
ATOM 1734 C C . ASP A 1 212 ? -19.264 7.155 13.174 1.00 96.00 212 ASP A C 1
ATOM 1736 O O . ASP A 1 212 ? -19.687 7.680 12.136 1.00 96.00 212 ASP A O 1
ATOM 1740 N N . PHE A 1 213 ? -19.178 5.833 13.316 1.00 97.12 213 PHE A N 1
ATOM 1741 C CA . PHE A 1 213 ? -19.657 4.934 12.277 1.00 97.12 213 PHE A CA 1
ATOM 1742 C C . PHE A 1 213 ? -21.175 5.090 12.094 1.00 97.12 213 PHE A C 1
ATOM 1744 O O . PHE A 1 213 ? -21.940 5.097 13.056 1.00 97.12 213 PHE A O 1
ATOM 1751 N N . ASP A 1 214 ? -21.611 5.167 10.836 1.00 96.94 214 ASP A N 1
ATOM 1752 C CA . ASP A 1 214 ? -23.024 5.224 10.460 1.00 96.94 214 ASP A CA 1
ATOM 1753 C C . ASP A 1 214 ? -23.236 4.293 9.275 1.00 96.94 214 ASP A C 1
ATOM 1755 O O . ASP A 1 214 ? -22.725 4.528 8.181 1.00 96.94 214 ASP A O 1
ATOM 1759 N N . VAL A 1 215 ? -24.019 3.241 9.498 1.00 97.31 215 VAL A N 1
ATOM 1760 C CA . VAL A 1 215 ? -24.345 2.231 8.487 1.00 97.31 215 VAL A CA 1
ATOM 1761 C C . VAL A 1 215 ? -25.081 2.814 7.275 1.00 97.31 215 VAL A C 1
ATOM 1763 O O . VAL A 1 215 ? -25.048 2.221 6.200 1.00 97.31 215 VAL A O 1
ATOM 1766 N N . ASN A 1 216 ? -25.758 3.957 7.430 1.00 97.19 216 ASN A N 1
ATOM 1767 C CA . ASN A 1 216 ? -26.495 4.606 6.344 1.00 97.19 216 ASN A CA 1
ATOM 1768 C C . ASN A 1 216 ? -25.621 5.575 5.544 1.00 97.19 216 ASN A C 1
ATOM 1770 O O . ASN A 1 216 ? -26.032 6.011 4.467 1.00 97.19 216 ASN A O 1
ATOM 1774 N N . ASN A 1 217 ? -24.430 5.912 6.045 1.00 98.19 217 ASN A N 1
ATOM 1775 C CA . ASN A 1 217 ? -23.473 6.702 5.295 1.00 98.19 217 ASN A CA 1
ATOM 1776 C C . ASN A 1 217 ? -22.805 5.805 4.236 1.00 98.19 217 ASN A C 1
ATOM 1778 O O . ASN A 1 217 ? -22.126 4.838 4.599 1.00 98.19 217 ASN A O 1
ATOM 1782 N N . PRO A 1 218 ? -22.943 6.120 2.932 1.00 98.00 218 PRO A N 1
ATOM 1783 C CA . PRO A 1 218 ? -22.405 5.275 1.874 1.00 98.00 218 PRO A CA 1
ATOM 1784 C C . PRO A 1 218 ? -20.899 5.038 1.994 1.00 98.00 218 PRO A C 1
ATOM 1786 O O . PRO A 1 218 ? -20.456 3.914 1.807 1.00 98.00 218 PRO A O 1
ATOM 1789 N N . THR A 1 219 ? -20.094 6.045 2.343 1.00 97.75 219 THR A N 1
ATOM 1790 C CA . THR A 1 219 ? -18.632 5.869 2.393 1.00 97.75 219 THR A CA 1
ATOM 1791 C C . THR A 1 219 ? -18.196 5.024 3.586 1.00 97.75 219 THR A C 1
ATOM 1793 O O . THR A 1 219 ? -17.269 4.226 3.458 1.00 97.75 219 THR A O 1
ATOM 1796 N N . HIS A 1 220 ? -18.888 5.144 4.722 1.00 98.12 220 HIS A N 1
ATOM 1797 C CA . HIS A 1 220 ? -18.639 4.311 5.901 1.00 98.12 220 HIS A CA 1
ATOM 1798 C C . HIS A 1 220 ? -18.991 2.850 5.600 1.00 98.12 220 HIS A C 1
ATOM 1800 O O . HIS A 1 220 ? -18.196 1.946 5.866 1.00 98.12 220 HIS A O 1
ATOM 1806 N N . PHE A 1 221 ? -20.161 2.621 4.995 1.00 98.50 221 PHE A N 1
ATOM 1807 C CA . PHE A 1 221 ? -20.599 1.284 4.616 1.00 98.50 221 PHE A CA 1
ATOM 1808 C C . PHE A 1 221 ? -19.675 0.653 3.569 1.00 98.50 221 PHE A C 1
ATOM 1810 O O . PHE A 1 221 ? -19.265 -0.489 3.752 1.00 98.50 221 PHE A O 1
ATOM 1817 N N . GLU A 1 222 ? -19.305 1.375 2.504 1.00 98.44 222 GLU A N 1
ATOM 1818 C CA . GLU A 1 222 ? -18.414 0.844 1.460 1.00 98.44 222 GLU A CA 1
ATOM 1819 C C . GLU A 1 222 ? -17.024 0.489 2.006 1.00 98.44 222 GLU A C 1
ATOM 1821 O O . GLU A 1 222 ? -16.451 -0.516 1.585 1.00 98.44 222 GLU A O 1
ATOM 1826 N N . PHE A 1 223 ? -16.498 1.252 2.973 1.00 98.56 223 PHE A N 1
ATOM 1827 C CA . PHE A 1 223 ? -15.250 0.895 3.652 1.00 98.56 223 PHE A CA 1
ATOM 1828 C C . PHE A 1 223 ? -15.361 -0.476 4.331 1.00 98.56 223 PHE A C 1
ATOM 1830 O O . PHE A 1 223 ? -14.541 -1.358 4.078 1.00 98.56 223 PHE A O 1
ATOM 1837 N N . VAL A 1 224 ? -16.401 -0.681 5.148 1.00 98.56 224 VAL A N 1
ATOM 1838 C CA . VAL A 1 224 ? -16.626 -1.951 5.861 1.00 98.56 224 VAL A CA 1
ATOM 1839 C C . VAL A 1 224 ? -16.905 -3.093 4.883 1.00 98.56 224 VAL A C 1
ATOM 1841 O O . VAL A 1 224 ? -16.363 -4.189 5.034 1.00 98.56 224 VAL A O 1
ATOM 1844 N N . TYR A 1 225 ? -17.708 -2.829 3.852 1.00 98.62 225 TYR A N 1
ATOM 1845 C CA . TYR A 1 225 ? -18.027 -3.778 2.791 1.00 98.62 225 TYR A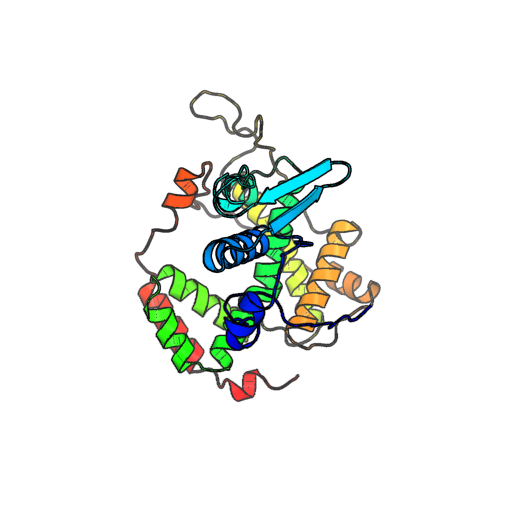 CA 1
ATOM 1846 C C . TYR A 1 225 ? -16.754 -4.287 2.104 1.00 98.62 225 TYR A C 1
ATOM 1848 O O . TYR A 1 225 ? -16.475 -5.483 2.132 1.00 98.62 225 TYR A O 1
ATOM 1856 N N . ALA A 1 226 ? -15.930 -3.386 1.564 1.00 98.56 226 ALA A N 1
ATOM 1857 C CA . ALA A 1 226 ? -14.708 -3.761 0.862 1.00 98.56 226 ALA A CA 1
ATOM 1858 C C . ALA A 1 226 ? -13.675 -4.415 1.794 1.00 98.56 226 ALA A C 1
ATOM 1860 O O . ALA A 1 226 ? -13.117 -5.460 1.457 1.00 98.56 226 ALA A O 1
ATOM 1861 N N . ALA A 1 227 ? -13.442 -3.839 2.979 1.00 98.56 227 ALA A N 1
ATOM 1862 C CA . ALA A 1 227 ? -12.449 -4.349 3.921 1.00 98.56 227 ALA A CA 1
ATOM 1863 C C . ALA A 1 227 ? -12.802 -5.757 4.429 1.00 98.56 227 ALA A C 1
ATOM 1865 O O . ALA A 1 227 ? -11.919 -6.611 4.511 1.00 98.56 227 ALA A O 1
ATOM 1866 N N . SER A 1 228 ? -14.081 -6.029 4.713 1.00 98.44 228 SER A N 1
ATOM 1867 C CA . SER A 1 228 ? -14.523 -7.356 5.162 1.00 98.44 228 SER A CA 1
ATOM 1868 C C . SER A 1 228 ? -14.360 -8.429 4.079 1.00 98.44 228 SER A C 1
ATOM 1870 O O . SER A 1 228 ? -13.890 -9.526 4.383 1.00 98.44 228 SER A O 1
ATOM 1872 N N . ILE A 1 229 ? -14.654 -8.105 2.814 1.00 98.50 229 ILE A N 1
ATOM 1873 C CA . ILE A 1 229 ? -14.466 -9.017 1.675 1.00 98.50 229 ILE A CA 1
ATOM 1874 C C . ILE A 1 229 ? -12.984 -9.334 1.473 1.00 98.50 229 ILE A C 1
ATOM 1876 O O . ILE A 1 229 ? -12.609 -10.504 1.395 1.00 98.50 229 ILE A O 1
ATOM 1880 N N . LEU A 1 230 ? -12.133 -8.305 1.432 1.00 98.31 230 LEU A N 1
ATOM 1881 C CA . LEU A 1 230 ? -10.689 -8.475 1.258 1.00 98.31 230 LEU A CA 1
ATOM 1882 C C . LEU A 1 230 ? -10.086 -9.299 2.398 1.00 98.31 230 LEU A C 1
ATOM 1884 O O . LEU A 1 230 ? -9.269 -10.187 2.157 1.00 98.31 230 LEU A O 1
ATOM 1888 N N . ARG A 1 231 ? -10.528 -9.059 3.639 1.00 98.00 231 ARG A N 1
ATOM 1889 C CA . ARG A 1 231 ? -10.092 -9.835 4.804 1.00 98.00 231 ARG A CA 1
ATOM 1890 C C . ARG A 1 231 ? -10.539 -11.293 4.717 1.00 98.00 231 ARG A C 1
ATOM 1892 O O . ARG A 1 231 ? -9.738 -12.175 5.007 1.00 98.00 231 ARG A O 1
ATOM 1899 N N . ALA A 1 232 ? -11.772 -11.566 4.293 1.00 97.94 232 ALA A N 1
ATOM 1900 C CA . ALA A 1 232 ? -12.244 -12.936 4.097 1.00 97.94 232 ALA A CA 1
ATOM 1901 C C . ALA A 1 232 ? -11.408 -13.663 3.028 1.00 97.94 232 ALA A C 1
ATOM 1903 O O . ALA A 1 232 ? -10.893 -14.751 3.284 1.00 97.94 232 ALA A O 1
ATOM 1904 N N . GLN A 1 233 ? -11.161 -13.016 1.884 1.00 96.50 233 GLN A N 1
ATOM 1905 C CA . GLN A 1 233 ? -10.327 -13.558 0.806 1.00 96.50 233 GLN A CA 1
ATOM 1906 C C . GLN A 1 233 ? -8.883 -13.822 1.252 1.00 96.50 233 GLN A C 1
ATOM 1908 O O . GLN A 1 233 ? -8.337 -14.885 0.951 1.00 96.50 233 GLN A O 1
ATOM 1913 N N . GLN A 1 234 ? -8.285 -12.906 2.023 1.00 95.94 234 GLN A N 1
ATOM 1914 C CA . GLN A 1 234 ? -6.935 -13.051 2.584 1.00 95.94 234 GLN A CA 1
ATOM 1915 C C . GLN A 1 234 ? -6.788 -14.340 3.411 1.00 95.94 234 GLN A C 1
ATOM 1917 O O . GLN A 1 234 ? -5.733 -14.972 3.385 1.00 95.94 234 GLN A O 1
ATOM 1922 N N . TYR A 1 235 ? -7.853 -14.755 4.102 1.00 95.50 235 TYR A N 1
ATOM 1923 C CA . TYR A 1 235 ? -7.894 -15.963 4.933 1.00 95.50 235 TYR A CA 1
ATOM 1924 C C . TYR A 1 235 ? -8.620 -17.145 4.278 1.00 95.50 235 TYR A C 1
ATOM 1926 O O . TYR A 1 235 ? -8.825 -18.166 4.933 1.00 95.50 235 TYR A O 1
ATOM 1934 N N . ARG A 1 236 ? -8.966 -17.037 2.987 1.00 95.44 236 ARG A N 1
ATOM 1935 C CA . ARG A 1 236 ? -9.689 -18.063 2.214 1.00 95.44 236 ARG A CA 1
ATOM 1936 C C . ARG A 1 236 ? -11.050 -18.448 2.811 1.00 95.44 236 ARG A C 1
ATOM 1938 O O . ARG A 1 236 ? -11.467 -19.596 2.705 1.00 95.44 236 ARG A O 1
ATOM 1945 N N . LEU A 1 237 ? -11.738 -17.489 3.423 1.00 96.19 237 LEU A N 1
ATOM 1946 C CA . LEU A 1 237 ? -13.132 -17.614 3.843 1.00 96.19 237 LEU A CA 1
ATOM 1947 C C . LEU A 1 237 ? -14.052 -17.110 2.726 1.00 96.19 237 LEU A C 1
ATOM 1949 O O . LEU A 1 237 ? -13.717 -16.144 2.039 1.00 96.19 237 LEU A O 1
ATOM 1953 N N . GLU A 1 238 ? -15.226 -17.724 2.575 1.00 97.62 238 GLU A N 1
ATOM 1954 C CA . GLU A 1 238 ? -16.244 -17.232 1.641 1.00 97.62 238 GLU A CA 1
ATOM 1955 C C . GLU A 1 238 ? -16.814 -15.896 2.156 1.00 97.62 238 GLU A C 1
ATOM 1957 O O . GLU A 1 238 ? -17.367 -15.855 3.261 1.00 97.62 238 GLU A O 1
ATOM 1962 N N . PRO A 1 239 ? -16.676 -14.785 1.413 1.00 97.62 239 PRO A N 1
ATOM 1963 C CA . PRO A 1 239 ? -17.129 -13.483 1.882 1.00 97.62 239 PRO A CA 1
ATOM 1964 C C . PRO A 1 239 ? -18.659 -13.389 1.912 1.00 97.62 239 PRO A C 1
ATOM 1966 O O . PRO A 1 239 ? -19.359 -13.840 1.005 1.00 97.62 239 PRO A O 1
ATOM 1969 N N . ILE A 1 240 ? -19.199 -12.704 2.922 1.00 97.94 240 ILE A N 1
ATOM 1970 C CA . ILE A 1 240 ? -20.610 -12.303 2.914 1.00 97.94 240 ILE A CA 1
ATOM 1971 C C . ILE A 1 240 ? -20.751 -11.148 1.923 1.00 97.94 240 ILE A C 1
ATOM 1973 O O . ILE A 1 240 ? -20.265 -10.055 2.178 1.00 97.94 240 ILE A O 1
ATOM 1977 N N . MET A 1 241 ? -21.428 -11.381 0.798 1.00 97.31 241 MET A N 1
ATOM 1978 C CA . MET A 1 241 ? -21.664 -10.353 -0.229 1.00 97.31 241 MET A CA 1
ATOM 1979 C C . MET A 1 241 ? -23.020 -9.647 -0.073 1.00 97.31 241 MET A C 1
ATOM 1981 O O . MET A 1 241 ? -23.245 -8.601 -0.688 1.00 97.31 241 MET A O 1
ATOM 1985 N N . ASP A 1 242 ? -23.919 -10.209 0.743 1.00 98.00 242 ASP A N 1
ATOM 1986 C CA . ASP A 1 242 ? -25.229 -9.630 1.036 1.00 98.00 242 ASP A CA 1
ATOM 1987 C C . ASP A 1 242 ? -25.084 -8.364 1.892 1.00 98.00 242 ASP A C 1
ATOM 1989 O O . ASP A 1 242 ? -24.776 -8.403 3.087 1.00 98.00 242 ASP A O 1
ATOM 1993 N N . ARG A 1 243 ? -25.354 -7.220 1.259 1.00 97.81 243 ARG A N 1
ATOM 1994 C CA . ARG A 1 243 ? -25.290 -5.899 1.888 1.00 97.81 243 ARG A CA 1
ATOM 1995 C C . ARG A 1 243 ? -26.250 -5.761 3.069 1.00 97.81 243 ARG A C 1
ATOM 1997 O O . ARG A 1 243 ? -25.902 -5.088 4.037 1.00 97.81 243 ARG A O 1
ATOM 2004 N N . SER A 1 244 ? -27.424 -6.393 3.019 1.00 97.56 244 SER A N 1
ATOM 2005 C CA . SER A 1 244 ? -28.394 -6.348 4.118 1.00 97.56 244 SER A CA 1
ATOM 2006 C C . SER A 1 244 ? -27.850 -7.065 5.347 1.00 97.56 244 SER A C 1
ATOM 2008 O O . SER A 1 244 ? -27.895 -6.510 6.445 1.00 97.56 244 SER A O 1
ATOM 2010 N N . ARG A 1 245 ? -27.240 -8.239 5.155 1.00 96.62 245 ARG A N 1
ATOM 2011 C CA . ARG A 1 245 ? -26.604 -8.992 6.238 1.00 96.62 245 ARG A CA 1
ATOM 2012 C C . ARG A 1 245 ? -25.444 -8.233 6.884 1.00 96.62 245 ARG A C 1
ATOM 2014 O O . ARG A 1 245 ? -25.337 -8.211 8.109 1.00 96.62 245 ARG A O 1
ATOM 2021 N N . ILE A 1 246 ? -24.601 -7.579 6.083 1.00 97.56 246 ILE A N 1
ATOM 2022 C CA . ILE A 1 246 ? -23.510 -6.737 6.604 1.00 97.56 246 ILE A CA 1
ATOM 2023 C C . ILE A 1 246 ? -24.079 -5.576 7.421 1.00 97.56 246 ILE A C 1
ATOM 2025 O O . ILE A 1 246 ? -23.612 -5.318 8.529 1.00 97.56 246 ILE A O 1
ATOM 2029 N N . ALA A 1 247 ? -25.116 -4.904 6.911 1.00 97.56 247 ALA A N 1
ATOM 2030 C CA . ALA A 1 247 ? -25.750 -3.791 7.607 1.00 97.56 247 ALA A CA 1
ATOM 2031 C C . ALA A 1 247 ? -26.380 -4.212 8.947 1.00 97.56 247 ALA A C 1
ATOM 2033 O O . ALA A 1 247 ? -26.326 -3.450 9.909 1.00 97.56 247 ALA A O 1
ATOM 2034 N N . GLU A 1 248 ? -26.964 -5.410 9.040 1.00 97.00 248 GLU A N 1
ATOM 2035 C CA . GLU A 1 248 ? -27.479 -5.960 10.303 1.00 97.00 248 GLU A CA 1
ATOM 2036 C C . GLU A 1 248 ? -26.375 -6.132 11.349 1.00 97.00 248 GLU A C 1
ATOM 2038 O O . GLU A 1 248 ? -26.529 -5.681 12.484 1.00 97.00 248 GLU A O 1
ATOM 2043 N N . ILE A 1 249 ? -25.249 -6.737 10.961 1.00 96.31 249 ILE A N 1
ATOM 2044 C CA . ILE A 1 249 ? -24.103 -6.942 11.855 1.00 96.31 249 ILE A CA 1
ATOM 2045 C C . ILE A 1 249 ? -23.528 -5.587 12.281 1.00 96.31 249 ILE A C 1
ATOM 2047 O O . ILE A 1 249 ? -23.341 -5.343 13.473 1.00 96.31 249 ILE A O 1
ATOM 2051 N N . ALA A 1 250 ? -23.348 -4.669 11.330 1.00 96.31 250 ALA A N 1
ATOM 2052 C CA . ALA A 1 250 ? -22.834 -3.328 11.587 1.00 96.31 250 ALA A CA 1
ATOM 2053 C C . ALA A 1 250 ? -23.728 -2.504 12.530 1.00 96.31 250 ALA A C 1
ATOM 2055 O O . ALA A 1 250 ? -23.219 -1.726 13.327 1.00 96.31 250 ALA A O 1
ATOM 2056 N N . LYS A 1 251 ? -25.053 -2.702 12.511 1.00 95.06 251 LYS A N 1
ATOM 2057 C CA . LYS A 1 251 ? -25.976 -2.061 13.470 1.00 95.06 251 LYS A CA 1
ATOM 2058 C C . LYS A 1 251 ? -25.827 -2.579 14.899 1.00 95.06 251 LYS A C 1
ATOM 2060 O O . LYS A 1 251 ? -26.161 -1.862 15.834 1.00 95.06 251 LYS A O 1
ATOM 2065 N N . SER A 1 252 ? -25.384 -3.825 15.064 1.00 92.25 252 SER A N 1
ATOM 2066 C CA . SER A 1 252 ? -25.143 -4.427 16.381 1.00 92.25 252 SER A CA 1
ATOM 2067 C C . SER A 1 252 ? -23.753 -4.126 16.944 1.00 92.25 252 SER A C 1
ATOM 2069 O O . SER A 1 252 ? -23.467 -4.476 18.086 1.00 92.25 252 SER A O 1
ATOM 2071 N N . PHE A 1 253 ? -22.893 -3.488 16.150 1.00 91.75 253 PHE A N 1
ATOM 2072 C CA . PHE A 1 253 ? -21.539 -3.149 16.548 1.00 91.75 253 PHE A CA 1
ATOM 2073 C C . PHE A 1 253 ? -21.537 -2.013 17.569 1.00 91.75 253 PHE A C 1
ATOM 2075 O O . PHE A 1 253 ? -22.079 -0.935 17.329 1.00 91.75 253 PHE A O 1
ATOM 2082 N N . ALA A 1 254 ? -20.898 -2.270 18.704 1.00 91.25 254 ALA A N 1
ATOM 2083 C CA . ALA A 1 254 ? -20.664 -1.295 19.752 1.00 91.25 254 ALA A CA 1
ATOM 2084 C C . ALA A 1 254 ? -19.156 -1.270 20.037 1.00 91.25 254 ALA A C 1
ATOM 2086 O O . ALA A 1 254 ? -18.653 -2.221 20.639 1.00 91.25 254 ALA A O 1
ATOM 2087 N N . PRO A 1 255 ? -18.423 -0.239 19.581 1.00 88.81 255 PRO A N 1
ATOM 2088 C CA . PRO A 1 255 ? -17.000 -0.138 19.855 1.00 88.81 255 PRO A CA 1
ATOM 2089 C C . PRO A 1 255 ? -16.760 0.166 21.335 1.00 88.81 255 PRO A C 1
ATOM 2091 O O . PRO A 1 255 ? -17.525 0.897 21.971 1.00 88.81 255 PRO A O 1
ATOM 2094 N N . GLU A 1 256 ? -15.655 -0.346 21.873 1.00 88.56 256 GLU A N 1
ATOM 2095 C CA . GLU A 1 256 ? -15.190 0.049 23.201 1.00 88.56 256 GLU A CA 1
ATOM 2096 C C . GLU A 1 256 ? -14.891 1.561 23.232 1.00 88.56 256 GLU A C 1
ATOM 2098 O O . GLU A 1 256 ? -14.222 2.071 22.322 1.00 88.56 256 GLU A O 1
ATOM 2103 N N . PRO A 1 257 ? -15.346 2.301 24.262 1.00 89.19 257 PRO A N 1
ATOM 2104 C CA . PRO A 1 257 ? -15.097 3.732 24.360 1.00 89.19 257 PRO A CA 1
ATOM 2105 C C . PRO A 1 257 ? -13.601 4.056 24.338 1.00 89.19 257 PRO A C 1
ATOM 2107 O O . PRO A 1 257 ? -12.821 3.564 25.158 1.00 89.19 257 PRO A O 1
ATOM 2110 N N . PHE A 1 258 ? -13.195 4.933 23.421 1.00 92.44 258 PHE A N 1
ATOM 2111 C CA . PHE A 1 258 ? -11.803 5.344 23.322 1.00 92.44 258 PHE A CA 1
ATOM 2112 C C . PHE A 1 258 ? -11.400 6.268 24.476 1.00 92.44 258 PHE A C 1
ATOM 2114 O O . PHE A 1 258 ? -12.047 7.281 24.739 1.00 92.44 258 PHE A O 1
ATOM 2121 N N . GLN A 1 259 ? -10.282 5.945 25.129 1.00 92.12 259 GLN A N 1
ATOM 2122 C CA . GLN A 1 259 ? -9.655 6.793 26.140 1.00 92.12 259 GLN A CA 1
ATOM 2123 C C . GLN A 1 259 ? -8.289 7.273 25.633 1.00 92.12 259 GLN A C 1
ATOM 2125 O O . GLN A 1 259 ? -7.382 6.446 25.471 1.00 92.12 259 GLN A O 1
ATOM 2130 N N . PRO A 1 260 ? -8.115 8.587 25.386 1.00 90.06 260 PRO A N 1
ATOM 2131 C CA . PRO A 1 260 ? -6.833 9.137 24.975 1.00 90.06 260 PRO A CA 1
ATOM 2132 C C . PRO A 1 260 ? -5.746 8.864 26.013 1.00 90.06 260 PRO A C 1
ATOM 2134 O O . PRO A 1 260 ? -5.962 9.001 27.219 1.00 90.06 260 PRO A O 1
ATOM 2137 N N . ARG A 1 261 ? -4.552 8.509 25.542 1.00 89.38 261 ARG A N 1
ATOM 2138 C CA . ARG A 1 261 ? -3.388 8.280 26.402 1.00 89.38 261 ARG A CA 1
ATOM 2139 C C . ARG A 1 261 ? -2.561 9.554 26.513 1.00 89.38 261 ARG A C 1
ATOM 2141 O O . ARG A 1 261 ? -2.210 10.162 25.501 1.00 89.38 261 ARG A O 1
ATOM 2148 N N . SER A 1 262 ? -2.194 9.924 27.736 1.00 83.69 262 SER A N 1
ATOM 2149 C CA . SER A 1 262 ? -1.223 10.993 27.980 1.00 83.69 262 SER A CA 1
ATOM 2150 C C . SER A 1 262 ? 0.199 10.504 27.687 1.00 83.69 262 SER A C 1
ATOM 2152 O O . SER A 1 262 ? 0.551 9.372 28.010 1.00 83.69 262 SER A O 1
ATOM 2154 N N . GLY A 1 263 ? 1.029 11.360 27.085 1.00 77.12 263 GLY A N 1
ATOM 2155 C CA . GLY A 1 263 ? 2.436 11.052 26.797 1.00 77.12 263 GLY A CA 1
ATOM 2156 C C . GLY A 1 263 ? 2.709 10.400 25.436 1.00 77.12 263 GLY A C 1
ATOM 2157 O O . GLY A 1 263 ? 3.872 10.173 25.109 1.00 77.12 263 GLY A O 1
ATOM 2158 N N . VAL A 1 264 ? 1.683 10.154 24.613 1.00 81.94 264 VAL A N 1
ATOM 2159 C CA . VAL A 1 264 ? 1.874 9.777 23.201 1.00 81.94 264 VAL A CA 1
ATOM 2160 C C . VAL A 1 264 ? 2.531 10.950 22.477 1.00 81.94 264 VAL A C 1
ATOM 2162 O O . VAL A 1 264 ? 1.986 12.051 22.480 1.00 81.94 264 VAL A O 1
ATOM 2165 N N . ARG A 1 265 ? 3.700 10.744 21.863 1.00 81.94 265 ARG A N 1
ATOM 2166 C CA . ARG A 1 265 ? 4.353 11.769 21.038 1.00 81.94 265 ARG A CA 1
ATOM 2167 C C . ARG A 1 265 ? 3.894 11.614 19.594 1.00 81.94 265 ARG A C 1
ATOM 2169 O O . ARG A 1 265 ? 4.049 10.549 19.013 1.00 81.94 265 ARG A O 1
ATOM 2176 N N . ILE A 1 266 ? 3.344 12.680 19.025 1.00 82.19 266 ILE A N 1
ATOM 2177 C CA . ILE A 1 266 ? 2.952 12.742 17.615 1.00 82.19 266 ILE A CA 1
ATOM 2178 C C . ILE A 1 266 ? 3.891 13.737 16.948 1.00 82.19 266 ILE A C 1
ATOM 2180 O O . ILE A 1 266 ? 3.931 14.898 17.351 1.00 82.19 266 ILE A O 1
ATOM 2184 N N . ALA A 1 267 ? 4.659 13.270 15.967 1.00 82.38 267 ALA A N 1
ATOM 2185 C CA . ALA A 1 267 ? 5.579 14.118 15.223 1.00 82.38 267 ALA A CA 1
ATOM 2186 C C . ALA A 1 267 ? 4.825 15.170 14.396 1.00 82.38 267 ALA A C 1
ATOM 2188 O O . ALA A 1 267 ? 3.919 14.842 13.618 1.00 82.38 267 ALA A O 1
ATOM 2189 N N . VAL A 1 268 ? 5.222 16.432 14.561 1.00 81.38 268 VAL A N 1
ATOM 2190 C CA . VAL A 1 268 ? 4.673 17.584 13.832 1.00 81.38 268 VAL A CA 1
ATOM 2191 C C . VAL A 1 268 ? 5.534 17.936 12.619 1.00 81.38 268 VAL A C 1
ATOM 2193 O O . VAL A 1 268 ? 5.020 18.500 11.649 1.00 81.38 268 VAL A O 1
ATOM 2196 N N . THR A 1 269 ? 6.818 17.576 12.649 1.00 79.81 269 THR A N 1
ATOM 2197 C CA . THR A 1 269 ? 7.774 17.779 11.552 1.00 79.81 269 THR A CA 1
ATOM 2198 C C . THR A 1 269 ? 8.409 16.459 11.103 1.00 79.81 269 THR A C 1
ATOM 2200 O O . THR A 1 269 ? 8.260 15.425 11.757 1.00 79.81 269 THR A O 1
ATOM 2203 N N . GLU A 1 270 ? 9.095 16.470 9.957 1.00 73.56 270 GLU A N 1
ATOM 2204 C CA . GLU A 1 270 ? 9.804 15.286 9.448 1.00 73.56 270 GLU A CA 1
ATOM 2205 C C . GLU A 1 270 ? 10.995 14.899 10.331 1.00 73.56 270 GLU A C 1
ATOM 2207 O O . GLU A 1 270 ? 11.263 13.713 10.541 1.00 73.56 270 GLU A O 1
ATOM 2212 N N . GLU A 1 271 ? 11.678 15.892 10.899 1.00 76.94 271 GLU A N 1
ATOM 2213 C CA . GLU A 1 271 ? 12.809 15.680 11.799 1.00 76.94 271 GLU A CA 1
ATOM 2214 C C . GLU A 1 271 ? 12.358 14.969 13.080 1.00 76.94 271 GLU A C 1
ATOM 2216 O O . GLU A 1 271 ? 13.008 14.026 13.534 1.00 76.94 271 GLU A O 1
ATOM 2221 N N . GLU A 1 272 ? 11.205 15.363 13.632 1.00 80.12 272 GLU A N 1
ATOM 2222 C CA . GLU A 1 272 ? 10.608 14.694 14.790 1.00 80.12 272 GLU A CA 1
ATOM 2223 C C . GLU A 1 272 ? 10.159 13.265 14.465 1.00 80.12 272 GLU A C 1
ATOM 2225 O O . GLU A 1 272 ? 10.322 12.373 15.299 1.00 80.12 272 GLU A O 1
ATOM 2230 N N . ALA A 1 273 ? 9.612 13.035 13.265 1.00 71.38 273 ALA A N 1
ATOM 2231 C CA . ALA A 1 273 ? 9.168 11.710 12.836 1.00 71.38 273 ALA A CA 1
ATOM 2232 C C . ALA A 1 273 ? 10.352 10.744 12.709 1.00 71.38 273 ALA A C 1
ATOM 2234 O O . ALA A 1 273 ? 10.280 9.615 13.186 1.00 71.38 273 ALA A O 1
ATOM 2235 N N . SER A 1 274 ? 11.461 11.219 12.141 1.00 68.75 274 SER A N 1
ATOM 2236 C CA . SER A 1 274 ? 12.686 10.433 11.955 1.00 68.75 274 SER A CA 1
ATOM 2237 C C . SER A 1 274 ? 13.393 10.114 13.279 1.00 68.75 274 SER A C 1
ATOM 2239 O O . SER A 1 274 ? 14.038 9.079 13.411 1.00 68.75 274 SER A O 1
ATOM 2241 N N . ALA A 1 275 ? 13.268 10.984 14.287 1.00 66.38 275 ALA A N 1
ATOM 2242 C CA . ALA A 1 275 ? 13.886 10.787 15.598 1.00 66.38 275 ALA A CA 1
ATOM 2243 C C . ALA A 1 275 ? 13.133 9.789 16.503 1.00 66.38 275 ALA A C 1
ATOM 2245 O O . ALA A 1 275 ? 13.721 9.264 17.449 1.00 66.38 275 ALA A O 1
ATOM 2246 N N . GLN A 1 276 ? 11.843 9.535 16.249 1.00 62.09 276 GLN A N 1
ATOM 2247 C CA . GLN A 1 276 ? 11.004 8.666 17.089 1.00 62.09 276 GLN A CA 1
ATOM 2248 C C . GLN A 1 276 ? 11.259 7.164 16.898 1.00 62.09 276 GLN A C 1
ATOM 2250 O O . GLN A 1 276 ? 11.000 6.404 17.828 1.00 62.09 276 GLN A O 1
ATOM 2255 N N . ASP A 1 277 ? 11.815 6.733 15.762 1.00 56.16 277 ASP A N 1
ATOM 2256 C CA . ASP A 1 277 ? 12.071 5.310 15.466 1.00 56.16 277 ASP A CA 1
ATOM 2257 C C . ASP A 1 277 ? 13.195 4.671 16.321 1.00 56.16 277 ASP A C 1
ATOM 2259 O O . ASP A 1 277 ? 13.392 3.460 16.269 1.00 56.16 277 ASP A O 1
ATOM 2263 N N . ASN A 1 278 ? 13.899 5.451 17.155 1.00 54.06 278 ASN A N 1
ATOM 2264 C CA . ASN A 1 278 ? 15.123 5.038 17.861 1.00 54.06 278 ASN A CA 1
ATOM 2265 C C . ASN A 1 278 ? 14.985 4.830 19.393 1.00 54.06 278 ASN A C 1
ATOM 2267 O O . ASN A 1 278 ? 15.985 4.906 20.103 1.00 54.06 278 ASN A O 1
ATOM 2271 N N . MET A 1 279 ? 13.786 4.618 19.958 1.00 53.28 279 MET A N 1
ATOM 2272 C CA . MET A 1 279 ? 13.641 4.347 21.408 1.00 53.28 279 MET A CA 1
ATOM 2273 C C . MET A 1 279 ? 13.604 2.833 21.708 1.00 53.28 279 MET A C 1
ATOM 2275 O O . MET A 1 279 ? 12.685 2.145 21.274 1.00 53.28 279 MET A O 1
ATOM 2279 N N . GLU A 1 280 ? 14.596 2.327 22.459 1.00 58.59 280 GLU A N 1
ATOM 2280 C CA . GLU A 1 280 ? 15.001 0.901 22.460 1.00 58.59 280 GLU A CA 1
ATOM 2281 C C . GLU A 1 280 ? 14.810 0.090 23.769 1.00 58.59 280 GLU A C 1
ATOM 2283 O O . GLU A 1 280 ? 15.095 -1.103 23.778 1.00 58.59 280 GLU A O 1
ATOM 2288 N N . ASP A 1 281 ? 14.322 0.643 24.880 1.00 55.25 281 ASP A N 1
ATOM 2289 C CA . ASP A 1 281 ? 14.719 0.078 26.193 1.00 55.25 281 ASP A CA 1
ATOM 2290 C C . ASP A 1 281 ? 13.976 -1.188 26.721 1.00 55.25 281 ASP A C 1
ATOM 2292 O O . ASP A 1 281 ? 14.372 -1.720 27.753 1.00 55.25 281 ASP A O 1
ATOM 2296 N N . ASP A 1 282 ? 12.938 -1.729 26.055 1.00 63.72 282 ASP A N 1
ATOM 2297 C CA . ASP A 1 282 ? 12.233 -2.970 26.504 1.00 63.72 282 ASP A CA 1
ATOM 2298 C C . ASP A 1 282 ? 11.944 -3.990 25.379 1.00 63.72 282 ASP A C 1
ATOM 2300 O O . ASP A 1 282 ? 11.275 -5.011 25.558 1.00 63.72 282 ASP A O 1
ATOM 2304 N N . THR A 1 283 ? 12.447 -3.742 24.173 1.00 75.75 283 THR A N 1
ATOM 2305 C CA . THR A 1 283 ? 11.971 -4.472 22.993 1.00 75.75 283 THR A CA 1
ATOM 2306 C C . THR A 1 283 ? 12.548 -5.890 22.886 1.00 75.75 283 THR A C 1
ATOM 2308 O O . THR A 1 283 ? 11.877 -6.795 22.392 1.00 75.75 283 THR A O 1
ATOM 2311 N N . GLU A 1 284 ? 13.758 -6.135 23.399 1.00 81.88 284 GLU A N 1
ATOM 2312 C CA . GLU A 1 284 ? 14.423 -7.444 23.275 1.00 81.88 284 GLU A CA 1
ATOM 2313 C C . GLU A 1 284 ? 13.708 -8.546 24.076 1.00 81.88 284 GLU A C 1
ATOM 2315 O O . GLU A 1 284 ? 13.487 -9.650 23.577 1.00 81.88 284 GLU A O 1
ATOM 2320 N N . THR A 1 285 ? 13.258 -8.238 25.297 1.00 84.12 285 THR A N 1
ATOM 2321 C CA . THR A 1 285 ? 12.480 -9.178 26.122 1.00 84.12 285 THR A CA 1
ATOM 2322 C C . THR A 1 285 ? 11.173 -9.564 25.428 1.00 84.12 285 THR A C 1
ATOM 2324 O O . THR A 1 285 ? 10.764 -10.728 25.444 1.00 84.12 285 THR A O 1
ATOM 2327 N N . GLN A 1 286 ? 10.519 -8.592 24.788 1.00 86.00 286 GLN A N 1
ATOM 2328 C CA . GLN A 1 286 ? 9.268 -8.800 24.060 1.00 86.00 286 GLN A CA 1
ATOM 2329 C C . GLN A 1 286 ? 9.480 -9.655 22.802 1.00 86.00 286 GLN A C 1
ATOM 2331 O O . GLN A 1 286 ? 8.654 -10.519 22.503 1.00 86.00 286 GLN A O 1
ATOM 2336 N N . VAL A 1 287 ? 10.605 -9.477 22.100 1.00 86.88 287 VAL A N 1
ATOM 2337 C CA . VAL A 1 287 ? 11.002 -10.327 20.964 1.00 86.88 287 VAL A CA 1
ATOM 2338 C C . VAL A 1 287 ? 11.128 -11.789 21.392 1.00 86.88 287 VAL A C 1
ATOM 2340 O O . VAL A 1 287 ? 10.542 -12.662 20.751 1.00 86.88 287 VAL A O 1
ATOM 2343 N N . GLU A 1 288 ? 11.824 -12.073 22.493 1.00 87.56 288 GLU A N 1
ATOM 2344 C CA . GLU A 1 288 ? 11.993 -13.450 22.978 1.00 87.56 288 GLU A CA 1
ATOM 2345 C C . GLU A 1 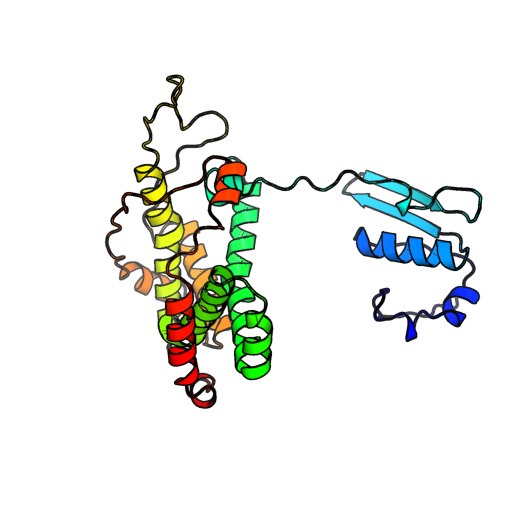288 ? 10.666 -14.080 23.429 1.00 87.56 288 GLU A C 1
ATOM 2347 O O . GLU A 1 288 ? 10.382 -15.244 23.129 1.00 87.56 288 GLU A O 1
ATOM 2352 N N . GLN A 1 289 ? 9.785 -13.304 24.067 1.00 87.56 289 GLN A N 1
ATOM 2353 C CA . GLN A 1 289 ? 8.433 -13.765 24.398 1.00 87.56 289 GLN A CA 1
ATOM 2354 C C . GLN A 1 289 ? 7.605 -14.096 23.148 1.00 87.56 289 GLN A C 1
ATOM 2356 O O . GLN A 1 289 ? 6.905 -15.115 23.128 1.00 87.56 289 GLN A O 1
ATOM 2361 N N . LEU A 1 290 ? 7.697 -13.279 22.092 1.00 88.56 290 LEU A N 1
ATOM 2362 C CA . LEU A 1 290 ? 7.020 -13.541 20.821 1.00 88.56 290 LEU A CA 1
ATOM 2363 C C . LEU A 1 290 ? 7.556 -14.803 20.145 1.00 88.56 290 LEU A C 1
ATOM 2365 O O . LEU A 1 290 ? 6.751 -15.633 19.722 1.00 88.56 290 LEU A O 1
ATOM 2369 N N . LYS A 1 291 ? 8.880 -14.998 20.104 1.00 87.50 291 LYS A N 1
ATOM 2370 C CA . LYS A 1 291 ? 9.492 -16.22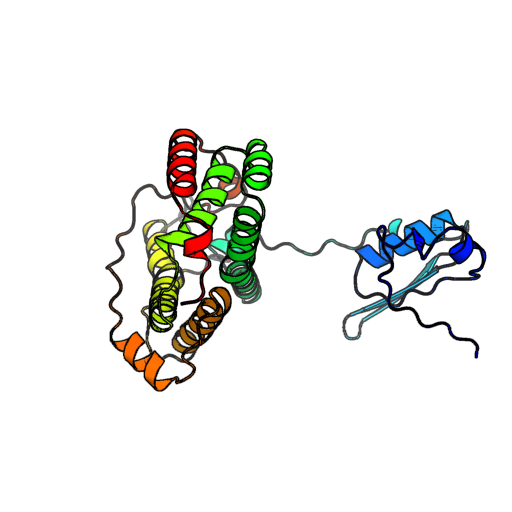8 19.572 1.00 87.50 291 LYS A CA 1
ATOM 2371 C C . LYS A 1 291 ? 8.973 -17.466 20.301 1.00 87.50 291 LYS A C 1
ATOM 2373 O O . LYS A 1 291 ? 8.529 -18.414 19.661 1.00 87.50 291 LYS A O 1
ATOM 2378 N N . LEU A 1 292 ? 8.946 -17.440 21.637 1.00 86.69 292 LEU A N 1
ATOM 2379 C CA . LEU A 1 292 ? 8.418 -18.547 22.442 1.00 86.69 292 LEU A CA 1
ATOM 2380 C C . LEU A 1 292 ? 6.925 -18.796 22.195 1.00 86.69 292 LEU A C 1
ATOM 2382 O O . LEU A 1 292 ? 6.490 -19.947 22.172 1.00 86.69 292 LEU A O 1
ATOM 2386 N N . SER A 1 293 ? 6.133 -17.735 22.027 1.00 86.94 293 SER A N 1
ATOM 2387 C CA . SER A 1 293 ? 4.710 -17.853 21.700 1.00 86.94 293 SER A CA 1
ATOM 2388 C C . SER A 1 293 ? 4.496 -18.479 20.322 1.00 86.94 293 SER A C 1
ATOM 2390 O O . SER A 1 293 ? 3.603 -19.311 20.177 1.00 86.94 293 SER A O 1
ATOM 2392 N N . LEU A 1 294 ? 5.290 -18.082 19.326 1.00 86.62 294 LEU A N 1
ATOM 2393 C CA . LEU A 1 294 ? 5.185 -18.571 17.952 1.00 86.62 294 LEU A CA 1
ATOM 2394 C C . LEU A 1 294 ? 5.692 -20.013 17.819 1.00 86.62 294 LEU A C 1
ATOM 2396 O O . LEU A 1 294 ? 5.016 -20.822 17.197 1.00 86.62 294 LEU A O 1
ATOM 2400 N N . ALA A 1 295 ? 6.780 -20.378 18.502 1.00 84.50 295 ALA A N 1
ATOM 2401 C CA . ALA A 1 295 ? 7.318 -21.744 18.506 1.00 84.50 295 ALA A CA 1
ATOM 2402 C C . ALA A 1 295 ? 6.357 -22.784 19.118 1.00 84.50 295 ALA A C 1
ATOM 2404 O O . ALA A 1 295 ? 6.472 -23.984 18.873 1.00 84.50 295 ALA A O 1
ATOM 2405 N N . ARG A 1 296 ? 5.399 -22.340 19.945 1.00 81.94 296 ARG A N 1
ATOM 2406 C CA . ARG A 1 296 ? 4.342 -23.200 20.507 1.00 81.94 296 ARG A CA 1
ATOM 2407 C C . ARG A 1 296 ? 3.181 -23.432 19.541 1.00 81.94 296 ARG A C 1
ATOM 2409 O O . ARG A 1 296 ? 2.327 -24.271 19.831 1.00 81.94 296 ARG A O 1
ATOM 2416 N N . LEU A 1 297 ? 3.113 -22.699 18.428 1.00 79.81 297 LEU A N 1
ATOM 2417 C CA . LEU A 1 297 ? 2.079 -22.899 17.423 1.00 79.81 297 LEU A CA 1
ATOM 2418 C C . LEU A 1 297 ? 2.392 -24.150 16.612 1.00 79.81 297 LEU A C 1
ATOM 2420 O O . LEU A 1 297 ? 3.455 -24.288 16.017 1.00 79.81 297 LEU A O 1
ATOM 2424 N N . ASN A 1 298 ? 1.426 -25.060 16.536 1.00 68.19 298 ASN A N 1
ATOM 2425 C CA . ASN A 1 298 ? 1.498 -26.144 15.572 1.00 68.19 298 ASN A CA 1
ATOM 2426 C C . ASN A 1 298 ? 1.064 -25.603 14.200 1.00 68.19 298 ASN A C 1
ATOM 2428 O O . ASN A 1 298 ? -0.123 -25.607 13.862 1.00 68.19 298 ASN A O 1
ATOM 2432 N N . ILE A 1 299 ? 2.049 -25.118 13.435 1.00 65.31 299 ILE A N 1
ATOM 2433 C CA . ILE A 1 299 ? 1.878 -24.419 12.149 1.00 65.31 299 ILE A CA 1
ATOM 2434 C C . ILE A 1 299 ? 1.018 -25.234 11.163 1.00 65.31 299 ILE A C 1
ATOM 2436 O O . ILE A 1 299 ? 0.243 -24.667 10.395 1.00 65.31 299 ILE A O 1
ATOM 2440 N N . ARG A 1 300 ? 1.078 -26.574 11.224 1.00 58.06 300 ARG A N 1
ATOM 2441 C CA . ARG A 1 300 ? 0.290 -27.460 10.348 1.00 58.06 300 ARG A CA 1
ATOM 2442 C C . ARG A 1 300 ? -1.210 -27.400 10.638 1.00 58.06 300 ARG A C 1
ATOM 2444 O O . ARG A 1 300 ? -1.990 -27.268 9.709 1.00 58.06 300 ARG A O 1
ATOM 2451 N N . THR A 1 301 ? -1.611 -27.409 11.907 1.00 57.16 301 THR A N 1
ATOM 2452 C CA . THR A 1 301 ? -3.029 -27.292 12.302 1.00 57.16 301 THR A CA 1
ATOM 2453 C C . THR A 1 301 ? -3.595 -25.880 12.145 1.00 57.16 301 THR A C 1
ATOM 2455 O O . THR A 1 301 ? -4.806 -25.709 12.086 1.00 57.16 301 THR A O 1
ATOM 2458 N N . THR A 1 302 ? -2.749 -24.847 12.077 1.00 57.72 302 THR A N 1
ATOM 2459 C CA . THR A 1 302 ? -3.202 -23.458 11.888 1.00 57.72 302 THR A CA 1
ATOM 2460 C C . THR A 1 302 ? -3.433 -23.088 10.422 1.00 57.72 302 THR A C 1
ATOM 2462 O O . THR A 1 302 ? -3.886 -21.982 10.142 1.00 57.72 302 THR A O 1
ATOM 2465 N N . LEU A 1 303 ? -3.106 -23.965 9.473 1.00 60.41 303 LEU A N 1
ATOM 2466 C CA . LEU A 1 303 ? -3.250 -23.714 8.032 1.00 60.41 303 LEU A CA 1
ATOM 2467 C C . LEU A 1 303 ? -4.349 -24.553 7.383 1.00 60.41 303 LEU A C 1
ATOM 2469 O O . LEU A 1 303 ? -4.635 -24.340 6.204 1.00 60.41 303 LEU A O 1
ATOM 2473 N N . ASP A 1 304 ? -4.968 -25.464 8.136 1.00 52.25 304 ASP A N 1
ATOM 2474 C CA . ASP A 1 304 ? -6.115 -26.212 7.642 1.00 52.25 304 ASP A CA 1
ATOM 2475 C C . ASP A 1 304 ? -7.256 -25.235 7.299 1.00 52.25 304 ASP A C 1
ATOM 2477 O O . ASP A 1 304 ? -7.518 -24.290 8.061 1.00 52.25 304 ASP A O 1
ATOM 2481 N N . PRO A 1 305 ? -7.906 -25.405 6.134 1.00 47.56 305 PRO A N 1
ATOM 2482 C CA . PRO A 1 305 ? -9.081 -24.623 5.791 1.00 47.56 305 PRO A CA 1
ATOM 2483 C C . PRO A 1 305 ? -10.184 -24.913 6.817 1.00 47.56 305 PRO A C 1
ATOM 2485 O O . PRO A 1 305 ? -10.429 -26.075 7.149 1.00 47.56 305 PRO A O 1
ATOM 2488 N N . ILE A 1 306 ? -10.806 -23.850 7.336 1.00 46.88 306 ILE A N 1
ATOM 2489 C CA . ILE A 1 306 ? -12.065 -23.948 8.092 1.00 46.88 306 ILE A CA 1
ATOM 2490 C C . ILE A 1 306 ? -13.170 -24.376 7.127 1.00 46.88 306 ILE A C 1
ATOM 2492 O O . ILE A 1 306 ? -13.190 -23.827 6.001 1.00 46.88 306 ILE A O 1
#